Protein AF-A0A512DG81-F1 (afdb_monomer_lite)

Foldseek 3Di:
DDDDDDDDDDDDDDDDDDDDDDDDDDDDDDDDPDDPPPPPPPPQQDDVCDLVNVLVVLQVVVQPDFAQDLVSSQVVCVVVVHHDDSVSSVVSCVVLVWDFDQDPVRGTGTHRDDPDDDPDPDHRCPLVNLQLVLLVLLQVFFPAWDDDAQKIKTFGPFQCFVVSQVSVQPHPDPQWPHWDGDGGMIITGGDDPDDPPDPDHSRVVVRVVSVCSNVPGRDPPDDPDPDDDDDDPDDD

Structure (mmCIF, N/CA/C/O backbone):
data_AF-A0A512DG81-F1
#
_entry.id   AF-A0A512DG81-F1
#
loop_
_atom_site.group_PDB
_atom_site.id
_atom_site.type_symbol
_atom_site.label_atom_id
_atom_site.label_alt_id
_atom_site.label_comp_id
_atom_site.label_asym_id
_atom_site.label_entity_id
_atom_site.label_seq_id
_atom_site.pdbx_PDB_ins_code
_atom_site.Cartn_x
_atom_site.Cartn_y
_atom_site.Cartn_z
_atom_site.occupancy
_atom_site.B_iso_or_equiv
_atom_site.auth_seq_id
_atom_site.auth_comp_id
_atom_site.auth_asym_id
_atom_site.auth_atom_id
_atom_site.pdbx_PDB_model_num
ATOM 1 N N . MET A 1 1 ? 37.669 -13.377 48.672 1.00 51.66 1 MET A N 1
ATOM 2 C CA . MET A 1 1 ? 37.204 -11.983 48.841 1.00 51.66 1 MET A CA 1
ATOM 3 C C . MET A 1 1 ? 35.766 -11.949 48.334 1.00 51.66 1 MET A C 1
ATOM 5 O O . MET A 1 1 ? 35.566 -11.920 47.134 1.00 51.66 1 MET A O 1
ATOM 9 N N . SER A 1 2 ? 34.815 -12.452 49.120 1.00 43.06 2 SER A N 1
ATOM 10 C CA . SER A 1 2 ? 34.046 -11.767 50.181 1.00 43.06 2 SER A CA 1
ATOM 11 C C . SER A 1 2 ? 32.959 -10.832 49.635 1.00 43.06 2 SER A C 1
ATOM 13 O O . SER A 1 2 ? 33.259 -9.844 48.980 1.00 43.06 2 SER A O 1
ATOM 15 N N . ALA A 1 3 ? 31.725 -11.244 49.952 1.00 49.69 3 ALA A N 1
ATOM 16 C CA . ALA A 1 3 ? 30.374 -10.681 49.788 1.00 49.69 3 ALA A CA 1
ATOM 17 C C . ALA A 1 3 ? 30.206 -9.276 50.449 1.00 49.69 3 ALA A C 1
ATOM 19 O O . ALA A 1 3 ? 31.241 -8.726 50.830 1.00 49.69 3 ALA A O 1
ATOM 20 N N . PRO A 1 4 ? 28.997 -8.700 50.723 1.00 64.81 4 PRO A N 1
ATOM 21 C CA . PRO A 1 4 ? 27.598 -9.197 50.624 1.00 64.81 4 PRO A CA 1
ATOM 22 C C . PRO A 1 4 ? 26.595 -8.199 49.973 1.00 64.81 4 PRO A C 1
ATOM 24 O O . PRO A 1 4 ? 26.925 -7.049 49.723 1.00 64.81 4 PRO A O 1
ATOM 27 N N . ALA A 1 5 ? 25.429 -8.602 49.448 1.00 51.09 5 ALA A N 1
ATOM 28 C CA . ALA A 1 5 ? 24.152 -9.006 50.075 1.00 51.09 5 ALA A CA 1
ATOM 29 C C . ALA A 1 5 ? 23.487 -7.950 50.994 1.00 51.09 5 ALA A C 1
ATOM 31 O O . ALA A 1 5 ? 23.948 -7.717 52.108 1.00 51.09 5 ALA A O 1
ATOM 32 N N . THR A 1 6 ? 22.327 -7.430 50.564 1.00 54.28 6 THR A N 1
ATOM 33 C CA . THR A 1 6 ? 21.330 -6.738 51.407 1.00 54.28 6 THR A CA 1
ATOM 34 C C . THR A 1 6 ? 19.959 -7.396 51.221 1.00 54.28 6 THR A C 1
ATOM 36 O O . THR A 1 6 ? 19.605 -7.853 50.137 1.00 54.28 6 THR A O 1
ATOM 39 N N . ARG A 1 7 ? 19.231 -7.492 52.335 1.00 42.09 7 ARG A N 1
ATOM 40 C CA . ARG A 1 7 ? 18.145 -8.418 52.684 1.00 42.09 7 ARG A CA 1
ATOM 41 C C . ARG A 1 7 ? 16.898 -7.635 53.143 1.00 42.09 7 ARG A C 1
ATOM 43 O O . ARG A 1 7 ? 17.057 -6.556 53.698 1.00 42.09 7 ARG A O 1
ATOM 50 N N . ALA A 1 8 ? 15.742 -8.316 53.097 1.00 43.31 8 ALA A N 1
ATOM 51 C CA . ALA A 1 8 ? 14.522 -8.165 53.930 1.00 43.31 8 ALA A CA 1
ATOM 52 C C . ALA A 1 8 ? 13.584 -6.972 53.630 1.00 43.31 8 ALA A C 1
ATOM 54 O O . ALA A 1 8 ? 14.040 -5.917 53.231 1.00 43.31 8 ALA A O 1
ATOM 55 N N . GLY A 1 9 ? 12.258 -7.058 53.814 1.00 36.25 9 GLY A N 1
ATOM 56 C CA . GLY A 1 9 ? 11.403 -8.038 54.513 1.00 36.25 9 GLY A CA 1
ATOM 57 C C . GLY A 1 9 ? 9.986 -8.100 53.898 1.00 36.25 9 GLY A C 1
ATOM 58 O O . GLY A 1 9 ? 9.629 -7.237 53.108 1.00 36.25 9 GLY A O 1
ATOM 59 N N . ARG A 1 10 ? 9.256 -9.225 54.027 1.00 39.78 10 ARG A N 1
ATOM 60 C CA . ARG A 1 10 ? 8.242 -9.539 55.078 1.00 39.78 10 ARG A CA 1
ATOM 61 C C . ARG A 1 10 ? 7.111 -8.495 55.152 1.00 39.78 10 ARG A C 1
ATOM 63 O O . ARG A 1 10 ? 7.409 -7.318 55.187 1.00 39.78 10 ARG A O 1
ATOM 70 N N . ALA A 1 11 ? 5.833 -8.791 55.378 1.00 36.97 11 ALA A N 1
ATOM 71 C CA . ALA A 1 11 ? 4.929 -9.949 55.369 1.00 36.97 11 ALA A CA 1
ATOM 72 C C . ALA A 1 11 ? 3.607 -9.433 55.991 1.00 36.97 11 ALA A C 1
ATOM 74 O O . ALA A 1 11 ? 3.646 -8.436 56.709 1.00 36.97 11 ALA A O 1
ATOM 75 N N . SER A 1 12 ? 2.521 -10.211 55.850 1.00 41.78 12 SER A N 1
ATOM 76 C CA . SER A 1 12 ? 1.339 -10.271 56.748 1.00 41.78 12 SER A CA 1
ATOM 77 C C . SER A 1 12 ? 0.409 -9.041 56.749 1.00 41.78 12 SER A C 1
ATOM 79 O O . SER A 1 12 ? 0.868 -7.919 56.638 1.00 41.78 12 SER A O 1
ATOM 81 N N . SER A 1 13 ? -0.915 -9.121 56.884 1.00 42.91 13 SER A N 1
ATOM 82 C CA . SER A 1 13 ? -1.878 -10.182 57.231 1.00 42.91 13 SER A CA 1
ATOM 83 C C . SER A 1 13 ? -3.266 -9.525 57.263 1.00 42.91 13 SER A C 1
ATOM 85 O O . SER A 1 13 ? -3.354 -8.352 57.617 1.00 42.91 13 SER A O 1
ATOM 87 N N . GLY A 1 14 ? -4.346 -10.269 57.016 1.00 37.81 14 GLY A N 1
ATOM 88 C CA . GLY A 1 14 ? -5.695 -9.800 57.348 1.00 37.81 14 GLY A CA 1
ATOM 89 C C . GLY A 1 14 ? -6.776 -10.804 56.968 1.00 37.81 14 GLY A C 1
ATOM 90 O O . GLY A 1 14 ? -7.227 -10.830 55.831 1.00 37.81 14 GLY A O 1
ATOM 91 N N . THR A 1 15 ? -7.153 -11.637 57.932 1.00 37.84 15 THR A N 1
ATOM 92 C CA . THR A 1 15 ? -8.008 -12.823 57.819 1.00 37.84 15 THR A CA 1
ATOM 93 C C . THR A 1 15 ? -9.365 -12.586 58.501 1.00 37.84 15 THR A C 1
ATOM 95 O O . THR A 1 15 ? -9.370 -12.270 59.685 1.00 37.84 15 THR A O 1
ATOM 98 N N . ALA A 1 16 ? -10.459 -12.872 57.769 1.00 38.56 16 ALA A N 1
ATOM 99 C CA . ALA A 1 16 ? -11.744 -13.483 58.200 1.00 38.56 16 ALA A CA 1
ATOM 100 C C . ALA A 1 16 ? -12.692 -12.712 59.167 1.00 38.56 16 ALA A C 1
ATOM 102 O O . ALA A 1 16 ? -12.368 -11.612 59.600 1.00 38.56 16 ALA A O 1
ATOM 103 N N . PRO A 1 17 ? -13.831 -13.308 59.602 1.00 54.44 17 PRO A N 1
ATOM 104 C CA . PRO A 1 17 ? -14.994 -13.819 58.844 1.00 54.44 17 PRO A CA 1
ATOM 105 C C . PRO A 1 17 ? -16.338 -13.261 59.396 1.00 54.44 17 PRO A C 1
ATOM 107 O O . PRO A 1 17 ? -16.369 -12.615 60.437 1.00 54.44 17 PRO A O 1
ATOM 110 N N . GLY A 1 18 ? -17.479 -13.563 58.760 1.00 38.72 18 GLY A N 1
ATOM 111 C CA . GLY A 1 18 ? -18.800 -13.272 59.342 1.00 38.72 18 GLY A CA 1
ATOM 112 C C . GLY A 1 18 ? -19.955 -13.952 58.604 1.00 38.72 18 GLY A C 1
ATOM 113 O O . GLY A 1 18 ? -20.150 -13.736 57.414 1.00 38.72 18 GLY A O 1
ATOM 114 N N . THR A 1 19 ? -20.698 -14.784 59.328 1.00 40.53 19 THR A N 1
ATOM 115 C CA . THR A 1 19 ? -21.611 -15.822 58.835 1.00 40.53 19 THR A CA 1
ATOM 116 C C . THR A 1 19 ? -23.062 -15.536 59.256 1.00 40.53 19 THR A C 1
ATOM 118 O O . THR A 1 19 ? -23.309 -15.319 60.436 1.00 40.53 19 THR A O 1
ATOM 121 N N . ALA A 1 20 ? -23.991 -15.687 58.298 1.00 46.16 20 ALA A N 1
ATOM 122 C CA . ALA A 1 20 ? -25.387 -16.164 58.421 1.00 46.16 20 ALA A CA 1
ATOM 123 C C . ALA A 1 20 ? -26.466 -15.253 59.084 1.00 46.16 20 ALA A C 1
ATOM 125 O O . ALA A 1 20 ? -26.210 -14.082 59.340 1.00 46.16 20 ALA A O 1
ATOM 126 N N . PRO A 1 21 ? -27.740 -15.707 59.185 1.00 48.94 21 PRO A N 1
ATOM 127 C CA . PRO A 1 21 ? -28.762 -15.487 58.157 1.00 48.94 21 PRO A CA 1
ATOM 128 C C . PRO A 1 21 ? -30.016 -14.773 58.709 1.00 48.94 21 PRO A C 1
ATOM 130 O O . PRO A 1 21 ? -30.299 -14.807 59.902 1.00 48.94 21 PRO A O 1
ATOM 133 N N . GLY A 1 22 ? -30.814 -14.162 57.832 1.00 41.06 22 GLY A N 1
ATOM 134 C CA . GLY A 1 22 ? -32.069 -13.503 58.206 1.00 41.06 22 GLY A CA 1
ATOM 135 C C . GLY A 1 22 ? -33.196 -13.857 57.246 1.00 41.06 22 GLY A C 1
ATOM 136 O O . GLY A 1 22 ? -33.266 -13.341 56.136 1.00 41.06 22 GLY A O 1
ATOM 137 N N . THR A 1 23 ? -34.074 -14.751 57.685 1.00 37.94 23 THR A N 1
ATOM 138 C CA . THR A 1 23 ? -35.376 -15.055 57.089 1.00 37.94 23 THR A CA 1
ATOM 139 C C . THR A 1 23 ? -36.344 -13.888 57.279 1.00 37.94 23 THR A C 1
ATOM 141 O O . THR A 1 23 ? -36.579 -13.480 58.413 1.00 37.94 23 THR A O 1
ATOM 144 N N . SER A 1 24 ? -37.002 -13.425 56.216 1.00 45.22 24 SER A N 1
ATOM 145 C CA . SER A 1 24 ? -38.410 -13.021 56.312 1.00 45.22 24 SER A CA 1
ATOM 146 C C . SER A 1 24 ? -39.099 -13.123 54.953 1.00 45.22 24 SER A C 1
ATOM 148 O O . SER A 1 24 ? -38.604 -12.691 53.917 1.00 45.22 24 SER A O 1
ATOM 150 N N . SER A 1 25 ? -40.232 -13.804 55.009 1.00 37.62 25 SER A N 1
ATOM 151 C CA . SER A 1 25 ? -41.207 -14.090 53.971 1.00 37.62 25 SER A CA 1
ATOM 152 C C . SER A 1 25 ? -41.959 -12.840 53.520 1.00 37.62 25 SER A C 1
ATOM 154 O O . SER A 1 25 ? -42.462 -12.090 54.354 1.00 37.62 25 SER A O 1
ATOM 156 N N . GLY A 1 26 ? -42.145 -12.701 52.210 1.00 39.53 26 GLY A N 1
ATOM 157 C CA . GLY A 1 26 ? -43.091 -11.766 51.609 1.00 39.53 26 GLY A CA 1
ATOM 158 C C . GLY A 1 26 ? -43.414 -1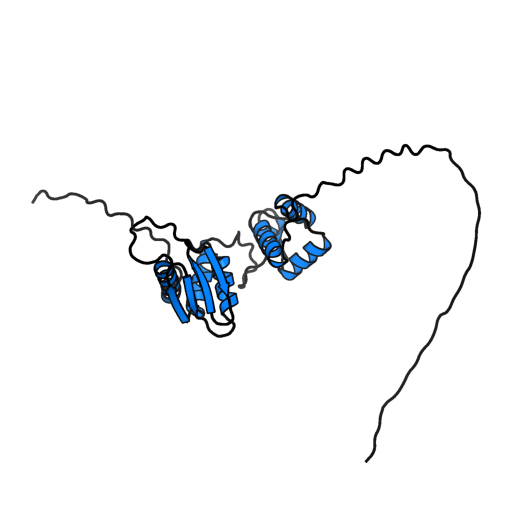2.195 50.183 1.00 39.53 26 GLY A C 1
ATOM 159 O O . GLY A 1 26 ? -42.680 -11.876 49.254 1.00 39.53 26 GLY A O 1
ATOM 160 N N . THR A 1 27 ? -44.487 -12.966 50.023 1.00 50.00 27 THR A N 1
ATOM 161 C CA . THR A 1 27 ? -45.115 -13.300 48.737 1.00 50.00 27 THR A CA 1
ATOM 162 C C . THR A 1 27 ? -45.590 -12.016 48.046 1.00 50.00 27 THR A C 1
ATOM 164 O O . THR A 1 27 ? -46.083 -11.108 48.718 1.00 50.00 27 THR A O 1
ATOM 167 N N . PRO A 1 28 ? -45.542 -11.955 46.707 1.00 52.62 28 PRO A N 1
ATOM 168 C CA . PRO A 1 28 ? -46.830 -11.952 46.024 1.00 52.62 28 PRO A CA 1
ATOM 169 C C . PRO A 1 28 ? -46.887 -12.878 44.803 1.00 52.62 28 PRO A C 1
ATOM 171 O O . PRO A 1 28 ? -45.890 -13.302 44.226 1.00 52.62 28 PRO A O 1
ATOM 174 N N . SER A 1 29 ? -48.130 -13.217 44.499 1.00 44.56 29 SER A N 1
ATOM 175 C CA . SER A 1 29 ? -48.644 -14.187 43.545 1.00 44.56 29 SER A CA 1
ATOM 176 C C . SER A 1 29 ? -48.216 -13.977 42.085 1.00 44.56 29 SER A C 1
ATOM 178 O O . SER A 1 29 ? -47.867 -12.875 41.669 1.00 44.56 29 SER A O 1
ATOM 180 N N . GLY A 1 30 ? -48.284 -15.082 41.328 1.00 35.41 30 GLY A N 1
ATOM 181 C CA . GLY A 1 30 ? -47.859 -15.267 39.934 1.00 35.41 30 GLY A CA 1
ATOM 182 C C . GLY A 1 30 ? -48.369 -14.231 38.928 1.00 35.41 30 GLY A C 1
ATOM 183 O O . GLY A 1 30 ? -49.380 -13.567 39.126 1.00 35.41 30 GLY A O 1
ATOM 184 N N . THR A 1 31 ? -47.688 -14.050 37.797 1.00 45.28 31 THR A N 1
ATOM 185 C CA . THR A 1 31 ? -47.726 -14.986 36.656 1.00 45.28 31 THR A CA 1
ATOM 186 C C . THR A 1 31 ? -46.506 -14.742 35.744 1.00 45.28 31 THR A C 1
ATOM 188 O O . THR A 1 31 ? -46.363 -13.615 35.272 1.00 45.28 31 THR A O 1
ATOM 191 N N . PRO A 1 32 ? -45.635 -15.723 35.428 1.00 43.47 32 PRO A N 1
ATOM 192 C CA . PRO A 1 32 ? -44.674 -15.572 34.342 1.00 43.47 32 PRO A CA 1
ATOM 193 C C . PRO A 1 32 ? -45.228 -16.249 33.083 1.00 43.47 32 PRO A C 1
ATOM 195 O O . PRO A 1 32 ? -45.094 -17.458 32.900 1.00 43.47 32 PRO A O 1
ATOM 198 N N . SER A 1 33 ? -45.851 -15.470 32.197 1.00 43.28 33 SER A N 1
ATOM 199 C CA . SER A 1 33 ? -46.069 -15.918 30.819 1.00 43.28 33 SER A CA 1
ATOM 200 C C . SER A 1 33 ? -44.724 -15.946 30.103 1.00 43.28 33 SER A C 1
ATOM 202 O O . SER A 1 33 ? -44.240 -14.942 29.585 1.00 43.28 33 SER A O 1
ATOM 204 N N . GLY A 1 34 ? -44.106 -17.122 30.118 1.00 37.09 34 GLY A N 1
ATOM 205 C CA . GLY A 1 34 ? -43.018 -17.473 29.231 1.00 37.09 34 GLY A CA 1
ATOM 206 C C . GLY A 1 34 ? -43.547 -17.701 27.820 1.00 37.09 34 GLY A C 1
ATOM 207 O O . GLY A 1 34 ? -44.114 -18.744 27.530 1.00 37.09 34 GLY A O 1
ATOM 208 N N . THR A 1 35 ? -43.274 -16.749 26.939 1.00 38.06 35 THR A N 1
ATOM 209 C CA . THR A 1 35 ? -42.876 -17.021 25.555 1.00 38.06 35 THR A CA 1
ATOM 210 C C . THR A 1 35 ? -41.760 -16.045 25.236 1.00 38.06 35 THR A C 1
ATOM 212 O O . THR A 1 35 ? -41.971 -14.961 24.696 1.00 38.06 35 THR A O 1
ATOM 215 N N . ALA A 1 36 ? -40.550 -16.426 25.641 1.00 36.84 36 ALA A N 1
ATOM 216 C CA . ALA A 1 36 ? -39.331 -15.860 25.104 1.00 36.84 36 ALA A CA 1
ATOM 217 C C . ALA A 1 36 ? -39.244 -16.265 23.626 1.00 36.84 36 ALA A C 1
ATOM 219 O O . ALA A 1 36 ? -38.653 -17.286 23.284 1.00 36.84 36 ALA A O 1
ATOM 220 N N . SER A 1 37 ? -39.832 -15.464 22.738 1.00 37.09 37 SER A N 1
ATOM 221 C CA . SER A 1 37 ? -39.379 -15.414 21.349 1.00 37.09 37 SER A CA 1
ATOM 222 C C . SER A 1 37 ? -38.058 -14.658 21.341 1.00 37.09 37 SER A C 1
ATOM 224 O O . SER A 1 37 ? -37.981 -13.469 21.047 1.00 37.09 37 SER A O 1
ATOM 226 N N . GLY A 1 38 ? -37.006 -15.377 21.731 1.00 34.25 38 GLY A N 1
ATOM 227 C CA . GLY A 1 38 ? -35.646 -15.039 21.369 1.00 34.25 38 GLY A CA 1
ATOM 228 C C . GLY A 1 38 ? -35.515 -15.203 19.864 1.00 34.25 38 GLY A C 1
ATOM 229 O O . GLY A 1 38 ? -35.097 -16.251 19.383 1.00 34.25 38 GLY A O 1
ATOM 230 N N . THR A 1 39 ? -35.868 -14.163 19.116 1.00 36.91 39 THR A N 1
ATOM 231 C CA . THR A 1 39 ? -35.306 -13.987 17.784 1.00 36.91 39 THR A CA 1
ATOM 232 C C . THR A 1 39 ? -33.881 -13.509 18.014 1.00 36.91 39 THR A C 1
ATOM 234 O O . THR A 1 39 ? -33.619 -12.313 18.135 1.00 36.91 39 THR A O 1
ATOM 237 N N . ALA A 1 40 ? -32.960 -14.462 18.173 1.00 37.06 40 ALA A N 1
ATOM 238 C CA . ALA A 1 40 ? -31.548 -14.189 17.967 1.00 37.06 40 ALA A CA 1
ATOM 239 C C . ALA A 1 40 ? -31.433 -13.434 16.632 1.00 37.06 40 ALA A C 1
ATOM 241 O O . ALA A 1 40 ? -32.042 -13.891 15.657 1.00 37.06 40 ALA A O 1
ATOM 242 N N . PRO A 1 41 ? -30.733 -12.286 16.552 1.00 42.03 41 PRO A N 1
ATOM 243 C CA . PRO A 1 41 ? -30.440 -11.736 15.247 1.00 42.03 41 PRO A CA 1
ATOM 244 C C . PRO A 1 41 ? -29.649 -12.816 14.517 1.00 42.03 41 PRO A C 1
ATOM 246 O O . PRO A 1 41 ? -28.608 -13.281 14.988 1.00 42.03 41 PRO A O 1
ATOM 249 N N . ALA A 1 42 ? -30.258 -13.281 13.431 1.00 38.09 42 ALA A N 1
ATOM 250 C CA . ALA A 1 42 ? -29.680 -14.225 12.510 1.00 38.09 42 ALA A CA 1
ATOM 251 C C . ALA A 1 42 ? -28.272 -13.759 12.144 1.00 38.09 42 ALA A C 1
ATOM 253 O O . ALA A 1 42 ? -28.023 -12.563 11.997 1.00 38.09 42 ALA A O 1
ATOM 254 N N . ASP A 1 43 ? -27.389 -14.741 12.041 1.00 46.06 43 ASP A N 1
ATOM 255 C CA . ASP A 1 43 ? -25.998 -14.685 11.616 1.00 46.06 43 ASP A CA 1
ATOM 256 C C . ASP A 1 43 ? -25.810 -13.755 10.399 1.00 46.06 43 ASP A C 1
ATOM 258 O O . ASP A 1 43 ? -25.890 -14.159 9.238 1.00 46.06 43 ASP A O 1
ATOM 262 N N . ALA A 1 44 ? -25.647 -12.460 10.670 1.00 41.41 44 ALA A N 1
ATOM 263 C CA . ALA A 1 44 ? -25.497 -11.428 9.662 1.00 41.41 44 ALA A CA 1
ATOM 264 C C . ALA A 1 44 ? -24.032 -11.408 9.228 1.00 41.41 44 ALA A C 1
ATOM 266 O O . ALA A 1 44 ? -23.205 -10.720 9.822 1.00 41.41 44 ALA A O 1
ATOM 267 N N . GLY A 1 45 ? -23.727 -12.217 8.212 1.00 41.47 45 GLY A N 1
ATOM 268 C CA . GLY A 1 45 ? -22.609 -12.009 7.291 1.00 41.47 45 GLY A CA 1
ATOM 269 C C . GLY A 1 45 ? -21.285 -11.676 7.967 1.00 41.47 45 GLY A C 1
ATOM 270 O O . GLY A 1 45 ? -20.726 -10.605 7.753 1.00 41.47 45 GLY A O 1
ATOM 271 N N . ARG A 1 46 ? -20.784 -12.597 8.791 1.00 46.94 46 ARG A N 1
ATOM 272 C CA . ARG A 1 46 ? -19.526 -12.464 9.525 1.00 46.94 46 ARG A CA 1
ATOM 273 C C . ARG A 1 46 ? -18.336 -12.521 8.565 1.00 46.94 46 ARG A C 1
ATOM 275 O O . ARG A 1 46 ? -17.682 -13.555 8.441 1.00 46.94 46 ARG A O 1
ATOM 282 N N . LEU A 1 47 ? -18.021 -11.410 7.899 1.00 48.19 47 LEU A N 1
ATOM 283 C CA . LEU A 1 47 ? -16.683 -11.229 7.346 1.00 48.19 47 LEU A CA 1
ATOM 284 C C . LEU A 1 47 ? -15.710 -11.325 8.530 1.00 48.19 47 LEU A C 1
ATOM 286 O O . LEU A 1 47 ? -15.854 -10.564 9.495 1.00 48.19 47 LEU A O 1
ATOM 290 N N . PRO A 1 48 ? -14.714 -12.228 8.521 1.00 47.47 48 PRO A N 1
ATOM 291 C CA . PRO A 1 48 ? -13.599 -12.105 9.437 1.00 47.47 48 PRO A CA 1
ATOM 292 C C . PRO A 1 48 ? -12.811 -10.870 8.997 1.00 47.47 48 PRO A C 1
ATOM 294 O O . PRO A 1 48 ? -11.853 -10.957 8.234 1.00 47.47 48 PRO A O 1
ATOM 297 N N . ALA A 1 49 ? -13.243 -9.693 9.450 1.00 63.59 49 ALA A N 1
ATOM 298 C CA . ALA A 1 49 ? -12.486 -8.473 9.274 1.00 63.59 49 ALA A CA 1
ATOM 299 C C . ALA A 1 49 ? -11.251 -8.610 10.161 1.00 63.59 49 ALA A C 1
ATOM 301 O O . ALA A 1 49 ? -11.280 -8.343 11.370 1.00 63.59 49 ALA A O 1
ATOM 302 N N . THR A 1 50 ? -10.164 -9.091 9.556 1.00 82.25 50 THR A N 1
ATOM 303 C CA . THR A 1 50 ? -8.830 -9.012 10.142 1.00 82.25 50 THR A CA 1
ATOM 304 C C . THR A 1 50 ? -8.635 -7.598 10.679 1.00 82.25 50 THR A C 1
ATOM 306 O O . THR A 1 50 ? -9.229 -6.635 10.186 1.00 82.25 50 THR A O 1
ATOM 309 N N . LYS A 1 51 ? -7.823 -7.454 11.726 1.00 83.44 51 LYS A N 1
ATOM 310 C CA . LYS A 1 51 ? -7.540 -6.142 12.319 1.00 83.44 51 LYS A CA 1
ATOM 311 C C . LYS A 1 51 ? -7.215 -5.092 11.244 1.00 83.44 51 LYS A C 1
ATOM 313 O O . LYS A 1 51 ? -7.792 -4.014 11.274 1.00 83.44 51 LYS A O 1
ATOM 318 N N . ALA A 1 52 ? -6.403 -5.468 10.253 1.00 77.25 52 ALA A N 1
ATOM 319 C CA . ALA A 1 52 ? -6.057 -4.634 9.106 1.00 77.25 52 ALA A CA 1
ATOM 320 C C . ALA A 1 52 ? -7.273 -4.233 8.249 1.00 77.25 52 ALA A C 1
ATOM 322 O O . ALA A 1 52 ? -7.478 -3.047 8.009 1.00 77.25 52 ALA A O 1
ATOM 323 N N . ALA A 1 53 ? -8.118 -5.186 7.840 1.00 78.56 53 ALA A N 1
ATOM 324 C CA . ALA A 1 53 ? -9.316 -4.888 7.048 1.00 78.56 53 ALA A CA 1
ATOM 325 C C . ALA A 1 53 ? -10.284 -3.963 7.803 1.00 78.56 53 ALA A C 1
ATOM 327 O O . ALA A 1 53 ? -10.823 -3.012 7.239 1.00 78.56 53 ALA A O 1
ATOM 328 N N . ARG A 1 54 ? -10.460 -4.199 9.108 1.00 89.62 54 ARG A N 1
ATOM 329 C CA . ARG A 1 54 ? -11.288 -3.346 9.964 1.00 89.62 54 ARG A CA 1
ATOM 330 C C . ARG A 1 54 ? -10.707 -1.939 10.101 1.00 89.62 54 ARG A C 1
ATOM 332 O O . ARG A 1 54 ? -11.452 -0.970 10.023 1.00 89.62 54 ARG A O 1
ATOM 339 N N . HIS A 1 55 ? -9.396 -1.823 10.292 1.00 89.12 55 HIS A N 1
ATOM 340 C CA . HIS A 1 55 ? -8.692 -0.541 10.384 1.00 89.12 55 HIS A CA 1
ATOM 341 C C . HIS A 1 55 ? -8.827 0.281 9.100 1.00 89.12 55 HIS A C 1
ATOM 343 O O . HIS A 1 55 ? -9.170 1.460 9.172 1.00 89.12 55 HIS A O 1
ATOM 349 N N . ALA A 1 56 ? -8.656 -0.349 7.936 1.00 83.50 56 ALA A N 1
ATOM 350 C CA . ALA A 1 56 ? -8.855 0.294 6.638 1.00 83.50 56 ALA A CA 1
ATOM 351 C C . ALA A 1 56 ? -10.301 0.789 6.451 1.00 83.50 56 ALA A C 1
ATOM 353 O O . ALA A 1 56 ? -10.533 1.898 5.959 1.00 83.50 5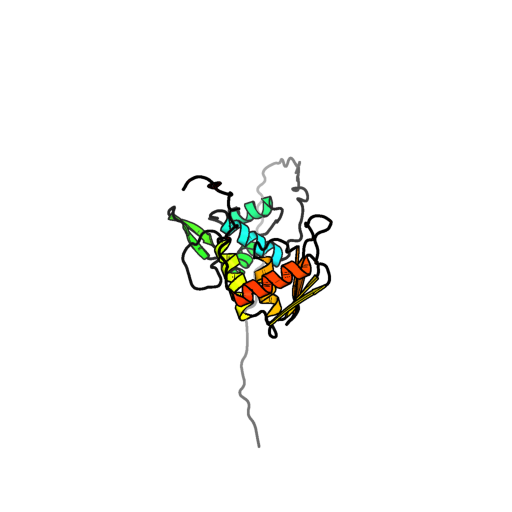6 ALA A O 1
ATOM 354 N N . LEU A 1 57 ? -11.284 -0.003 6.893 1.00 88.06 57 LEU A N 1
ATOM 355 C CA . LEU A 1 57 ? -12.694 0.370 6.806 1.00 88.06 57 LEU A CA 1
ATOM 356 C C . LEU A 1 57 ? -13.039 1.528 7.753 1.00 88.06 57 LEU A C 1
ATOM 358 O O . LEU A 1 57 ? -13.701 2.473 7.332 1.00 88.06 57 LEU A O 1
ATOM 362 N N . ILE A 1 58 ? -12.528 1.512 8.991 1.00 90.44 58 ILE A N 1
ATOM 363 C CA . ILE A 1 58 ? -12.659 2.632 9.938 1.00 90.44 58 ILE A CA 1
ATOM 364 C C . ILE A 1 58 ? -12.086 3.915 9.329 1.00 90.44 58 ILE A C 1
ATOM 366 O O . ILE A 1 58 ? -12.762 4.941 9.334 1.00 90.44 58 ILE A O 1
ATOM 370 N N . ALA A 1 59 ? -10.877 3.862 8.764 1.00 87.38 59 ALA A N 1
ATOM 371 C CA . ALA A 1 59 ? -10.260 5.024 8.129 1.00 87.38 59 ALA A CA 1
ATOM 372 C C . ALA A 1 59 ? -11.104 5.565 6.965 1.00 87.38 59 ALA A C 1
ATOM 374 O O . ALA A 1 59 ? -11.335 6.770 6.869 1.00 87.38 59 ALA A O 1
ATOM 375 N N . THR A 1 60 ? -11.640 4.668 6.134 1.00 83.88 60 THR A N 1
ATOM 376 C CA . THR A 1 60 ? -12.531 5.036 5.028 1.00 83.88 60 THR A CA 1
ATOM 377 C C . THR A 1 60 ? -13.801 5.724 5.533 1.00 83.88 60 THR A C 1
ATOM 379 O O . THR A 1 60 ? -14.164 6.780 5.017 1.00 83.88 60 THR A O 1
ATOM 382 N N . LEU A 1 61 ? -14.468 5.181 6.557 1.00 89.19 61 LEU A N 1
ATOM 383 C CA . LEU A 1 61 ? -15.698 5.763 7.111 1.00 89.19 61 LEU A CA 1
ATOM 384 C C . LEU A 1 61 ? -15.463 7.158 7.701 1.00 89.19 61 LEU A C 1
ATOM 386 O O . LEU A 1 61 ? -16.204 8.085 7.380 1.00 89.19 61 LEU A O 1
ATOM 390 N N . LEU A 1 62 ? -14.392 7.324 8.484 1.00 89.38 62 LEU A N 1
ATOM 391 C CA . LEU A 1 62 ? -14.027 8.616 9.074 1.00 89.38 62 LEU A CA 1
ATOM 392 C C . LEU A 1 62 ? -13.656 9.676 8.021 1.00 89.38 62 LEU A C 1
ATOM 394 O O . LEU A 1 62 ? -13.768 10.866 8.298 1.00 89.38 62 LEU A O 1
ATOM 398 N N . SER A 1 63 ? -13.231 9.262 6.821 1.00 82.12 63 SER A N 1
ATOM 399 C CA . SER A 1 63 ? -12.899 10.180 5.720 1.00 82.12 63 SER A CA 1
ATOM 400 C C . SER A 1 63 ? -14.109 10.646 4.901 1.00 82.12 63 SER A C 1
ATOM 402 O O . SER A 1 63 ? -14.057 11.708 4.284 1.00 82.12 63 SER A O 1
ATOM 404 N N . ARG A 1 64 ? -15.197 9.863 4.875 1.00 81.06 64 ARG A N 1
ATOM 405 C CA . ARG A 1 64 ? -16.372 10.125 4.024 1.00 81.06 64 ARG A CA 1
ATOM 406 C C . ARG A 1 64 ? -17.371 11.078 4.659 1.00 81.06 64 ARG A C 1
ATOM 408 O O . ARG A 1 64 ? -17.972 11.887 3.959 1.00 81.06 64 ARG A O 1
ATOM 415 N N . GLN A 1 65 ? -17.584 10.946 5.963 1.00 80.81 65 GLN A N 1
ATOM 416 C CA . GLN A 1 65 ? -18.554 11.745 6.699 1.00 80.81 65 GLN A CA 1
ATOM 417 C C . GLN A 1 65 ? -18.084 11.984 8.137 1.00 80.81 65 GLN A C 1
ATOM 419 O O . GLN A 1 65 ? -17.397 11.133 8.704 1.00 80.81 65 GLN A O 1
ATOM 424 N N . PRO A 1 66 ? -18.446 13.124 8.750 1.00 85.62 66 PRO A N 1
ATOM 425 C CA . PRO A 1 66 ? -18.105 13.387 10.138 1.00 85.62 66 PRO A CA 1
ATOM 426 C C . PRO A 1 66 ? -18.814 12.387 11.053 1.00 85.62 66 PRO A C 1
ATOM 428 O O . PRO A 1 66 ? -20.039 12.334 11.088 1.00 85.62 66 PRO A O 1
ATOM 431 N N . VAL A 1 67 ? -18.027 11.622 11.811 1.00 91.50 67 VAL A N 1
ATOM 432 C CA . VAL A 1 67 ? -18.528 10.655 12.791 1.00 91.50 67 VAL A CA 1
ATOM 433 C C . VAL A 1 67 ? -18.312 11.190 14.199 1.00 91.50 67 VAL A C 1
ATOM 435 O O . VAL A 1 67 ? -17.184 11.443 14.627 1.00 91.50 67 VAL A O 1
ATOM 438 N N . HIS A 1 68 ? -19.394 11.350 14.947 1.00 90.81 68 HIS A N 1
ATOM 439 C CA . HIS A 1 68 ? -19.426 12.097 16.203 1.00 90.81 68 HIS A CA 1
ATOM 440 C C . HIS A 1 68 ? -19.274 11.183 17.426 1.00 90.81 68 HIS A C 1
ATOM 442 O O . HIS A 1 68 ? -18.823 11.610 18.500 1.00 90.81 68 HIS A O 1
ATOM 448 N N . SER A 1 69 ? -19.622 9.902 17.273 1.00 91.38 69 SER A N 1
ATOM 449 C CA . SER A 1 69 ? -19.579 8.914 18.351 1.00 91.38 69 SER A CA 1
ATOM 450 C C . SER A 1 69 ? -19.082 7.540 17.897 1.00 91.38 69 SER A C 1
ATOM 452 O O . SER A 1 69 ? -19.159 7.171 16.730 1.00 91.38 69 SER A O 1
ATOM 454 N N . GLN A 1 70 ? -18.586 6.745 18.848 1.00 90.62 70 GLN A N 1
ATOM 455 C CA . GLN A 1 70 ? -18.195 5.358 18.575 1.00 90.62 70 GLN A CA 1
ATOM 456 C C . GLN A 1 70 ? -19.403 4.465 18.265 1.00 90.62 70 GLN A C 1
ATOM 458 O O . GLN A 1 70 ? -19.273 3.527 17.490 1.00 90.62 70 GLN A O 1
ATOM 463 N N . THR A 1 71 ? -20.574 4.760 18.836 1.00 91.56 71 THR A N 1
ATOM 464 C CA . THR A 1 71 ? -21.822 4.038 18.544 1.00 91.56 71 THR A CA 1
ATOM 465 C C . THR A 1 71 ? -22.241 4.232 17.091 1.00 91.56 71 THR A C 1
ATOM 467 O O . THR A 1 71 ? -22.598 3.272 16.417 1.00 91.56 71 THR A O 1
ATOM 470 N N . GLU A 1 72 ? -22.138 5.462 16.593 1.00 93.19 72 GLU A N 1
ATOM 471 C CA . GLU A 1 72 ? -22.381 5.797 15.190 1.00 93.19 72 GLU A CA 1
ATOM 472 C C . GLU A 1 72 ? -21.399 5.068 14.265 1.00 93.19 72 GLU A C 1
ATOM 474 O O . GLU A 1 72 ? -21.819 4.422 13.308 1.00 93.19 72 GLU A O 1
ATOM 479 N N . LEU A 1 73 ? -20.103 5.081 14.598 1.00 93.12 73 LEU A N 1
ATOM 480 C CA . LEU A 1 73 ? -19.088 4.345 13.841 1.00 93.12 73 LEU A CA 1
ATOM 481 C C . LEU A 1 73 ? -19.356 2.830 13.826 1.00 93.12 73 LEU A C 1
ATOM 483 O O . LEU A 1 73 ? -19.192 2.186 12.795 1.00 93.12 73 LEU A O 1
ATOM 487 N N . ALA A 1 74 ? -19.783 2.257 14.954 1.00 91.38 74 ALA A N 1
ATOM 488 C CA . ALA A 1 74 ? -20.146 0.845 15.051 1.00 91.38 74 ALA A CA 1
ATOM 489 C C . ALA A 1 74 ? -21.373 0.499 14.191 1.00 91.38 74 ALA A C 1
ATOM 491 O O . ALA A 1 74 ? -21.394 -0.566 13.579 1.00 91.38 74 ALA A O 1
ATOM 492 N N . GLY A 1 75 ? -22.360 1.399 14.110 1.00 91.81 75 GLY A N 1
ATOM 493 C CA . GLY A 1 75 ? -23.510 1.257 13.215 1.00 91.81 75 GLY A CA 1
ATOM 494 C C . GLY A 1 75 ? -23.092 1.219 11.745 1.00 91.81 75 GLY A C 1
ATOM 495 O O . GLY A 1 75 ? -23.445 0.286 11.033 1.00 91.81 75 GLY A O 1
ATOM 496 N N . GLN A 1 76 ? -22.246 2.160 11.321 1.00 91.75 76 GLN A N 1
ATOM 497 C CA . GLN A 1 76 ? -21.731 2.208 9.945 1.00 91.75 76 GLN A CA 1
ATOM 498 C C . GLN A 1 76 ? -20.853 0.994 9.596 1.00 91.75 76 GLN A 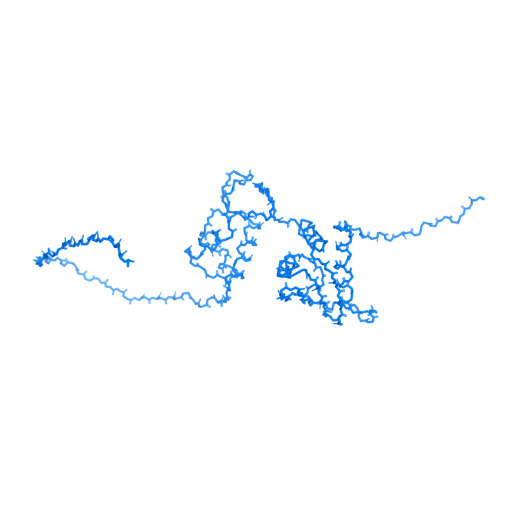C 1
ATOM 500 O O . GLN A 1 76 ? -20.898 0.480 8.480 1.00 91.75 76 GLN A O 1
ATOM 505 N N . LEU A 1 77 ? -20.066 0.495 10.555 1.00 90.56 77 LEU A N 1
ATOM 506 C CA . LEU A 1 77 ? -19.312 -0.753 10.397 1.00 90.56 77 LEU A CA 1
ATOM 507 C C . LEU A 1 77 ? -20.251 -1.954 10.216 1.00 90.56 77 LEU A C 1
ATOM 509 O O . LEU A 1 77 ? -19.994 -2.798 9.360 1.00 90.56 77 LEU A O 1
ATOM 513 N N . ALA A 1 78 ? -21.346 -2.016 10.978 1.00 89.94 78 ALA A N 1
ATOM 514 C CA . ALA A 1 78 ? -22.334 -3.085 10.871 1.00 89.94 78 ALA A CA 1
ATOM 515 C C . ALA A 1 78 ? -23.079 -3.056 9.526 1.00 89.94 78 ALA A C 1
ATOM 517 O O . ALA A 1 78 ? -23.271 -4.111 8.925 1.00 89.94 78 ALA A O 1
ATOM 518 N N . GLU A 1 79 ? -23.420 -1.870 9.012 1.00 89.25 79 GLU A N 1
ATOM 519 C CA . GLU A 1 79 ? -23.964 -1.693 7.655 1.00 89.25 79 GLU A CA 1
ATOM 520 C C . GLU A 1 79 ? -22.993 -2.189 6.573 1.00 89.25 79 GLU A C 1
ATOM 522 O O . GLU A 1 79 ? -23.415 -2.737 5.557 1.00 89.25 79 GLU A O 1
ATOM 527 N N . ALA A 1 80 ? -21.685 -2.071 6.818 1.00 83.88 80 ALA A N 1
ATOM 528 C CA . ALA A 1 80 ? -20.634 -2.611 5.960 1.00 83.88 80 ALA A CA 1
ATOM 529 C C . ALA A 1 80 ? -20.311 -4.103 6.220 1.00 83.88 80 ALA A C 1
ATOM 531 O O . ALA A 1 80 ? -19.323 -4.619 5.694 1.00 83.88 80 ALA A O 1
ATOM 532 N N . GLY A 1 81 ? -21.112 -4.805 7.031 1.00 84.19 81 GLY A N 1
ATOM 533 C CA . GLY A 1 81 ? -20.943 -6.233 7.329 1.00 84.19 81 GLY A CA 1
ATOM 534 C C . GLY A 1 81 ? -19.871 -6.554 8.380 1.00 84.19 81 GLY A C 1
ATOM 535 O O . GLY A 1 81 ? -19.414 -7.692 8.472 1.00 84.19 81 GLY A O 1
ATOM 536 N N . VAL A 1 82 ? -19.440 -5.569 9.177 1.00 86.88 82 VAL A N 1
ATOM 537 C CA . VAL A 1 82 ? -18.412 -5.723 10.219 1.00 86.88 82 VAL A CA 1
ATOM 538 C C . VAL A 1 82 ? -18.990 -5.407 11.599 1.00 86.88 82 VAL A C 1
ATOM 540 O O . VAL A 1 82 ? -19.100 -4.256 12.010 1.00 86.88 82 VAL A O 1
ATOM 543 N N . SER A 1 83 ? -19.308 -6.443 12.377 1.00 87.88 83 SER A N 1
ATOM 544 C CA . SER A 1 83 ? -19.764 -6.286 13.764 1.00 87.88 83 SER A CA 1
ATOM 545 C C . SER A 1 83 ? -18.585 -6.202 14.740 1.00 87.88 83 SER A C 1
ATOM 547 O O . SER A 1 83 ? -17.774 -7.130 14.812 1.00 87.88 83 SER A O 1
ATOM 549 N N . VAL A 1 84 ? -18.496 -5.131 15.535 1.00 87.69 84 VAL A N 1
ATOM 550 C CA . VAL A 1 84 ? -17.423 -4.929 16.528 1.00 87.69 84 VAL A CA 1
ATOM 551 C C . VAL A 1 84 ? -17.985 -4.494 17.875 1.00 87.69 84 VAL A C 1
ATOM 553 O O . VAL A 1 84 ? -19.010 -3.822 17.949 1.00 87.69 84 VAL A O 1
ATOM 556 N N . THR A 1 85 ? -17.298 -4.856 18.960 1.00 88.38 85 THR A N 1
ATOM 557 C CA . THR A 1 85 ? -17.646 -4.339 20.290 1.00 88.38 85 THR A CA 1
ATOM 558 C C . THR A 1 85 ? -17.104 -2.925 20.474 1.00 88.38 85 THR A C 1
ATOM 560 O O . THR A 1 85 ? -16.099 -2.548 19.863 1.00 88.38 85 THR A O 1
ATOM 563 N N . GLN A 1 86 ? -17.704 -2.163 21.389 1.00 86.75 86 GLN A N 1
ATOM 564 C CA . GLN A 1 86 ? -17.207 -0.833 21.745 1.00 86.75 86 GLN A CA 1
ATOM 565 C C . GLN A 1 86 ? -15.760 -0.879 22.274 1.00 86.75 86 GLN A C 1
ATOM 567 O O . GLN A 1 86 ? -14.957 -0.013 21.934 1.00 86.75 86 GLN A O 1
ATOM 572 N N . ALA A 1 87 ? -15.387 -1.925 23.021 1.00 85.56 87 ALA A N 1
ATOM 573 C CA . ALA A 1 87 ? -14.023 -2.100 23.519 1.00 85.56 87 ALA A CA 1
ATOM 574 C C . ALA A 1 87 ? -13.006 -2.319 22.385 1.00 85.56 87 ALA A C 1
ATOM 576 O O . ALA A 1 87 ? -11.906 -1.766 22.424 1.00 85.56 87 ALA A O 1
ATOM 577 N N . THR A 1 88 ? -13.373 -3.102 21.365 1.00 88.06 88 THR A N 1
ATOM 578 C CA . THR A 1 88 ? -12.545 -3.320 20.169 1.00 88.06 88 THR A CA 1
ATOM 579 C C . THR A 1 88 ? -12.377 -2.021 19.392 1.00 88.06 88 THR A C 1
ATOM 581 O O . THR A 1 88 ? -11.252 -1.615 19.121 1.00 88.06 88 THR A O 1
ATOM 584 N N . LEU A 1 89 ? -13.485 -1.328 19.127 1.00 91.00 89 LEU A N 1
ATOM 585 C CA . LEU A 1 89 ? -13.490 -0.087 18.362 1.00 91.00 89 LEU A CA 1
ATOM 586 C C . LEU A 1 89 ? -12.710 1.034 19.061 1.00 91.00 89 LEU A C 1
ATOM 588 O O . LEU A 1 89 ? -11.990 1.789 18.415 1.00 91.00 89 LEU A O 1
ATOM 592 N N . SER A 1 90 ? -12.805 1.114 20.390 1.00 89.12 90 SER A N 1
ATOM 593 C CA . SER A 1 90 ? -12.011 2.042 21.196 1.00 89.12 90 SER A CA 1
ATOM 594 C C . SER A 1 90 ? -10.508 1.798 21.024 1.00 89.12 90 SER A C 1
ATOM 596 O O . SER A 1 90 ? -9.758 2.740 20.776 1.00 89.12 90 SER A O 1
ATOM 598 N N . ARG A 1 91 ? -10.066 0.532 21.083 1.00 85.31 91 ARG A N 1
ATOM 599 C CA . ARG A 1 91 ? -8.656 0.169 20.857 1.00 85.31 91 ARG A CA 1
ATOM 600 C C . ARG A 1 91 ? -8.211 0.477 19.432 1.00 85.31 91 ARG A C 1
ATOM 602 O O . ARG A 1 91 ? -7.151 1.064 19.264 1.00 85.31 91 ARG A O 1
ATOM 609 N N . ASP A 1 92 ? -9.023 0.136 18.435 1.00 90.00 92 ASP A N 1
ATOM 610 C CA . ASP A 1 92 ? -8.693 0.401 17.033 1.00 90.00 92 ASP A CA 1
ATOM 611 C C . ASP A 1 92 ? -8.516 1.906 16.773 1.00 90.00 92 ASP A C 1
ATOM 613 O O . ASP A 1 92 ? -7.554 2.306 16.129 1.00 90.00 92 ASP A O 1
ATOM 617 N N . LEU A 1 93 ? -9.391 2.755 17.326 1.00 88.75 93 LEU A N 1
ATOM 618 C CA . LEU A 1 93 ? -9.273 4.213 17.206 1.00 88.75 93 LEU A CA 1
ATOM 619 C C . LEU A 1 93 ? -7.997 4.755 17.863 1.00 88.75 93 LEU A C 1
ATOM 621 O O . LEU A 1 93 ? -7.373 5.663 17.319 1.00 88.75 93 LEU A O 1
ATOM 625 N N . VAL A 1 94 ? -7.592 4.200 19.009 1.00 85.00 94 VAL A N 1
ATOM 626 C CA . VAL A 1 94 ? -6.325 4.564 19.667 1.00 85.00 94 VAL A CA 1
ATOM 627 C C . VAL A 1 94 ? -5.129 4.155 18.809 1.00 85.00 94 VAL A C 1
ATOM 629 O O . VAL A 1 94 ? -4.207 4.947 18.621 1.00 85.00 94 VAL A O 1
ATOM 632 N N . GLU A 1 95 ? -5.142 2.942 18.263 1.00 82.19 95 GLU A N 1
ATOM 633 C CA . GLU A 1 95 ? -4.063 2.423 17.419 1.00 82.19 95 GLU A CA 1
ATOM 634 C C . GLU A 1 95 ? -3.940 3.184 16.094 1.00 82.19 95 GLU A C 1
ATOM 636 O O . GLU A 1 95 ? -2.830 3.489 15.665 1.00 82.19 95 GLU A O 1
ATOM 641 N N . LEU A 1 96 ? -5.071 3.572 15.504 1.00 83.12 96 LEU A N 1
ATOM 642 C CA . LEU A 1 96 ? -5.151 4.453 14.337 1.00 83.12 96 LEU A CA 1
ATOM 643 C C . LEU A 1 96 ? -4.832 5.918 14.662 1.00 83.12 96 LEU A C 1
ATOM 645 O O . LEU A 1 96 ? -4.852 6.758 13.767 1.00 83.12 96 LEU A O 1
ATOM 649 N N . ARG A 1 97 ? -4.561 6.249 15.933 1.00 86.25 97 ARG A N 1
ATOM 650 C CA . ARG A 1 97 ? -4.321 7.619 16.413 1.00 86.25 97 ARG A CA 1
ATOM 651 C C . ARG A 1 97 ? -5.443 8.589 16.023 1.00 86.25 97 ARG A C 1
ATOM 653 O O . ARG A 1 97 ? -5.190 9.766 15.765 1.00 86.25 97 ARG A O 1
ATOM 660 N N . ALA A 1 98 ? -6.682 8.104 15.994 1.00 85.44 98 ALA A N 1
ATOM 661 C CA . ALA A 1 98 ? -7.841 8.925 15.696 1.00 85.44 98 ALA A CA 1
ATOM 662 C C . ALA A 1 98 ? -8.060 9.963 16.808 1.00 85.44 98 ALA A C 1
ATOM 664 O O . ALA A 1 98 ? -8.087 9.642 17.998 1.00 85.44 98 ALA A O 1
ATOM 665 N N . VAL A 1 99 ? -8.255 11.217 16.416 1.00 85.44 99 VAL A N 1
ATOM 666 C CA . VAL A 1 99 ? -8.468 12.359 17.310 1.00 85.44 99 VAL A CA 1
ATOM 667 C C . VAL A 1 99 ? -9.838 12.977 17.061 1.00 85.44 99 VAL A C 1
ATOM 669 O O . VAL A 1 99 ? -10.382 12.880 15.964 1.00 85.44 99 VAL A O 1
ATOM 672 N N . LYS A 1 100 ? -10.414 13.629 18.078 1.00 86.44 100 LYS A N 1
ATOM 673 C CA . LYS A 1 100 ? -11.614 14.451 17.887 1.00 86.44 100 LYS A CA 1
ATOM 674 C C . LYS A 1 100 ? -11.211 15.851 17.447 1.00 86.44 100 LYS A C 1
ATOM 676 O O . LYS A 1 100 ? -10.582 16.575 18.215 1.00 86.44 100 LYS A O 1
ATOM 681 N N . ILE A 1 101 ? -11.616 16.231 16.245 1.00 83.06 101 ILE A N 1
ATOM 682 C CA . ILE A 1 101 ? -11.415 17.569 15.692 1.00 83.06 101 ILE A CA 1
ATOM 683 C C . ILE A 1 101 ? -12.745 18.305 15.597 1.00 83.06 101 ILE A C 1
ATOM 685 O O . ILE A 1 101 ? -13.812 17.695 15.512 1.00 83.06 101 ILE A O 1
ATOM 689 N N . ARG A 1 102 ? -12.688 19.635 15.628 1.00 81.81 102 ARG A N 1
ATOM 690 C CA . ARG A 1 102 ? -13.864 20.471 15.403 1.00 81.81 102 ARG A CA 1
ATOM 691 C C . ARG A 1 102 ? -14.068 20.640 13.899 1.00 81.81 102 ARG A C 1
ATOM 693 O O . ARG A 1 102 ? -13.176 21.109 13.202 1.00 81.81 102 ARG A O 1
ATOM 700 N N . THR A 1 103 ? -15.228 20.216 13.416 1.00 76.81 103 THR A N 1
ATOM 701 C CA . THR A 1 103 ? -15.650 20.349 12.016 1.00 76.81 103 THR A CA 1
ATOM 702 C C . THR A 1 103 ? -16.003 21.803 11.690 1.00 76.81 103 THR A C 1
ATOM 704 O O . THR A 1 103 ? -16.216 22.613 12.596 1.00 76.81 103 THR A O 1
ATOM 707 N N . ALA A 1 104 ? -16.130 22.133 10.400 1.00 72.19 104 ALA A N 1
ATOM 708 C CA . ALA A 1 104 ? -16.558 23.462 9.943 1.00 72.19 104 ALA A CA 1
ATOM 709 C C . ALA A 1 104 ? -17.934 23.882 10.503 1.00 72.19 104 ALA A C 1
ATOM 711 O O . ALA A 1 104 ? -18.184 25.065 10.708 1.00 72.19 104 ALA A O 1
ATOM 712 N N . GLY A 1 105 ? -18.800 22.912 10.823 1.00 71.19 105 GLY A N 1
ATOM 713 C CA . GLY A 1 105 ? -20.090 23.137 11.484 1.00 71.19 105 GLY A CA 1
ATOM 714 C C . GLY A 1 105 ? -20.017 23.282 13.011 1.00 71.19 105 GLY A C 1
ATOM 715 O O . GLY A 1 105 ? -21.052 23.335 13.665 1.00 71.19 105 GLY A O 1
ATOM 716 N N . GLY A 1 106 ? -18.822 23.296 13.613 1.00 76.94 106 GLY A N 1
ATOM 717 C CA . GLY A 1 106 ? -18.616 23.463 15.058 1.00 76.94 106 GLY A CA 1
ATOM 718 C C . GLY A 1 106 ? -18.763 22.187 15.901 1.00 76.94 106 GLY A C 1
ATOM 719 O O . GLY A 1 106 ? -18.385 22.187 17.077 1.00 76.94 106 GLY A O 1
ATOM 720 N N . ALA A 1 107 ? -19.241 21.084 15.318 1.00 82.12 107 ALA A N 1
ATOM 721 C CA . ALA A 1 107 ? -19.368 19.789 15.988 1.00 82.12 107 ALA A CA 1
ATOM 722 C C . ALA A 1 107 ? -18.020 19.050 16.080 1.00 82.12 107 ALA A C 1
ATOM 724 O O . ALA A 1 107 ? -17.159 19.213 15.215 1.00 82.12 107 ALA A O 1
ATOM 725 N N . LEU A 1 108 ? -17.831 18.228 17.120 1.00 85.00 108 LEU A N 1
ATOM 726 C CA . LEU A 1 108 ? -16.652 17.366 17.262 1.00 85.00 108 LEU A CA 1
ATOM 727 C C . LEU A 1 108 ? -16.852 16.050 16.504 1.00 85.00 108 LEU A C 1
ATOM 729 O O . LEU A 1 108 ? -17.821 15.343 16.776 1.00 85.00 108 LEU A O 1
ATOM 733 N N . ALA A 1 109 ? -15.904 15.690 15.644 1.00 88.38 109 ALA A N 1
ATOM 734 C CA . ALA A 1 109 ? -15.903 14.434 14.898 1.00 88.38 109 ALA A CA 1
ATOM 735 C C . ALA A 1 109 ? -14.540 13.737 14.983 1.00 88.38 109 ALA A C 1
ATOM 737 O O . ALA A 1 109 ? -13.512 14.388 15.175 1.00 88.38 109 ALA A O 1
ATOM 738 N N . TYR A 1 110 ? -14.533 12.411 14.869 1.00 87.69 110 TYR A N 1
ATOM 739 C CA . TYR A 1 110 ? -13.312 11.617 14.777 1.00 87.69 110 TYR A CA 1
ATOM 740 C C . TYR A 1 110 ? -12.633 11.804 13.417 1.00 87.69 110 TYR A C 1
ATOM 742 O O . TYR A 1 110 ? -13.296 11.777 12.386 1.00 87.69 110 TYR A O 1
ATOM 750 N N . ALA A 1 111 ? -11.308 11.930 13.426 1.00 84.38 111 ALA A N 1
ATOM 751 C CA . ALA A 1 111 ? -10.470 11.987 12.235 1.00 84.38 111 ALA A CA 1
ATOM 752 C C . ALA A 1 111 ? -9.116 11.317 12.495 1.00 84.38 111 ALA A C 1
ATOM 754 O O . ALA A 1 111 ? -8.623 11.328 13.625 1.00 84.38 111 ALA A O 1
ATOM 755 N N . ILE A 1 112 ? -8.505 10.755 11.453 1.00 84.06 112 ILE A N 1
ATOM 756 C CA . ILE A 1 112 ? -7.160 10.170 11.508 1.00 84.06 112 ILE A CA 1
ATOM 757 C C . ILE A 1 112 ? -6.187 11.177 10.879 1.00 84.06 112 ILE A C 1
ATOM 759 O O . ILE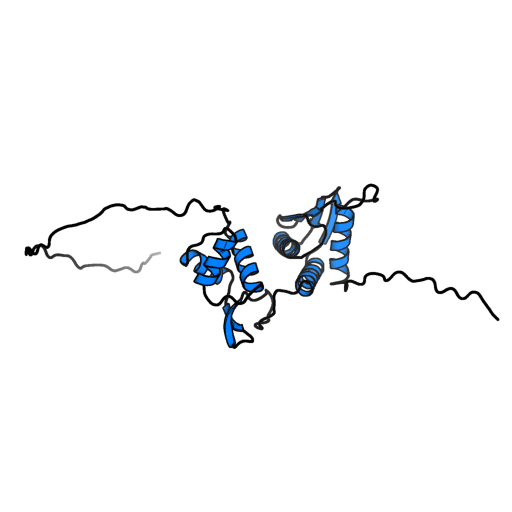 A 1 112 ? -6.372 11.518 9.711 1.00 84.06 112 ILE A O 1
ATOM 763 N N . PRO A 1 113 ? -5.176 11.678 11.614 1.00 68.19 113 PRO A N 1
ATOM 764 C CA . PRO A 1 113 ? -4.165 12.566 11.046 1.00 68.19 113 PRO A CA 1
ATOM 765 C C . PRO A 1 113 ? -3.371 11.853 9.944 1.00 68.19 113 PRO A C 1
ATOM 767 O O . PRO A 1 113 ? -2.934 10.719 10.144 1.00 68.19 113 PRO A O 1
ATOM 770 N N . ALA A 1 114 ? -3.147 12.510 8.804 1.00 58.91 114 ALA A N 1
ATOM 771 C CA . ALA A 1 114 ? -2.252 11.986 7.776 1.00 58.91 114 ALA A CA 1
ATOM 772 C C . ALA A 1 114 ? -0.810 11.889 8.316 1.00 58.91 114 ALA A C 1
ATOM 774 O O . ALA A 1 114 ? -0.382 12.706 9.136 1.00 58.91 114 ALA A O 1
ATOM 775 N N . GLU A 1 115 ? -0.043 10.892 7.865 1.00 46.88 115 GLU A N 1
ATOM 776 C CA . GLU A 1 115 ? 1.394 10.797 8.152 1.00 46.88 115 GLU A CA 1
ATOM 777 C C . GLU A 1 115 ? 2.133 11.967 7.486 1.00 46.88 115 GLU A C 1
ATOM 779 O O . GLU A 1 115 ? 2.572 11.881 6.344 1.00 46.88 115 GLU A O 1
ATOM 784 N N . GLY A 1 116 ? 2.227 13.092 8.196 1.00 42.47 116 GLY A N 1
ATOM 785 C CA . GLY A 1 116 ? 2.891 14.294 7.703 1.00 42.47 116 GLY A CA 1
ATOM 786 C C . GLY A 1 116 ? 2.297 15.579 8.266 1.00 42.47 116 GLY A C 1
ATOM 787 O O . GLY A 1 116 ? 1.571 16.273 7.572 1.00 42.47 116 GLY A O 1
ATOM 788 N N . GLY A 1 117 ? 2.649 15.902 9.512 1.00 38.03 117 GLY A N 1
ATOM 789 C CA . GLY A 1 117 ? 2.802 17.280 10.000 1.00 38.03 117 GLY A CA 1
ATOM 790 C C . GLY A 1 117 ? 1.558 18.125 10.287 1.00 38.03 117 GLY A C 1
ATOM 791 O O . GLY A 1 117 ? 1.554 18.802 11.315 1.00 38.03 117 GLY A O 1
ATOM 792 N N . ASP A 1 118 ? 0.513 18.088 9.464 1.00 43.72 118 ASP A N 1
ATOM 793 C CA . ASP A 1 118 ? -0.562 19.077 9.564 1.00 43.72 118 ASP A CA 1
ATOM 794 C C . ASP A 1 118 ? -1.790 18.567 10.321 1.00 43.72 118 ASP A C 1
ATOM 796 O O . ASP A 1 118 ? -2.434 17.577 9.981 1.00 43.72 118 ASP A O 1
ATOM 800 N N . ARG A 1 119 ? -2.105 19.283 11.408 1.00 45.72 119 ARG A N 1
ATOM 801 C CA . ARG A 1 119 ? -3.259 19.055 12.295 1.00 45.72 119 ARG A CA 1
ATOM 802 C C . ARG A 1 119 ? -4.523 19.778 11.812 1.00 45.72 119 ARG A C 1
ATOM 804 O O . ARG A 1 119 ? -5.435 19.992 12.614 1.00 45.72 119 ARG A O 1
ATOM 811 N N . SER A 1 120 ? -4.581 20.200 10.550 1.00 41.41 120 SER A N 1
ATOM 812 C CA . SER A 1 120 ? -5.813 20.744 9.983 1.00 41.41 120 SER A CA 1
ATOM 813 C C . SER A 1 120 ? -6.762 19.601 9.590 1.00 41.41 120 SER A C 1
ATOM 815 O O . SER A 1 120 ? -6.311 18.521 9.204 1.00 41.41 120 SER A O 1
ATOM 817 N N . PRO A 1 121 ? -8.088 19.806 9.691 1.00 41.38 121 PRO A N 1
ATOM 818 C CA . PRO A 1 121 ? -9.062 18.958 9.021 1.00 41.38 121 PRO A CA 1
ATOM 819 C C . PRO A 1 121 ? -8.827 19.102 7.519 1.00 41.38 121 PRO A C 1
ATOM 821 O O . PRO A 1 121 ? -9.316 20.055 6.915 1.00 41.38 121 PRO A O 1
ATOM 824 N N . GLN A 1 122 ? -8.062 18.197 6.920 1.00 42.31 122 GLN A N 1
ATOM 825 C CA . GLN A 1 122 ? -8.120 18.054 5.478 1.00 42.31 122 GLN A CA 1
ATOM 826 C C . GLN A 1 122 ? -9.279 17.099 5.172 1.00 42.31 122 GLN A C 1
ATOM 828 O O . GLN A 1 122 ? -9.392 16.063 5.840 1.00 42.31 122 GLN A O 1
ATOM 833 N N . PRO A 1 123 ? -10.175 17.430 4.221 1.00 41.34 123 PRO A N 1
ATOM 834 C CA . PRO A 1 123 ? -11.076 16.433 3.647 1.00 41.34 123 PRO A CA 1
ATOM 835 C C . PRO A 1 123 ? -10.261 15.218 3.171 1.00 41.34 123 PRO A C 1
ATOM 837 O O . PRO A 1 123 ? -9.034 15.310 3.083 1.00 41.34 123 PRO A O 1
ATOM 840 N N . ALA A 1 124 ? -10.934 14.077 2.951 1.00 51.59 124 ALA A N 1
ATOM 841 C CA . ALA A 1 124 ? -10.334 12.815 2.494 1.00 51.59 124 ALA A CA 1
ATOM 842 C C . ALA A 1 124 ? -9.092 13.069 1.630 1.00 51.59 124 ALA A C 1
ATOM 844 O O . ALA A 1 124 ? -9.194 13.938 0.768 1.00 51.59 124 ALA A O 1
ATOM 845 N N . PRO A 1 125 ? -7.953 12.379 1.857 1.00 52.66 125 PRO A N 1
ATOM 846 C CA . PRO A 1 125 ? -6.729 12.673 1.125 1.00 52.66 125 PRO A CA 1
ATOM 847 C C . PRO A 1 125 ? -7.078 12.711 -0.355 1.00 52.66 125 PRO A C 1
ATOM 849 O O . PRO A 1 125 ? -7.477 11.685 -0.915 1.00 52.66 125 PRO A O 1
ATOM 852 N N . ASP A 1 126 ? -7.048 13.915 -0.934 1.00 68.62 126 ASP A N 1
ATOM 853 C CA . ASP A 1 126 ? -7.508 14.107 -2.297 1.00 68.62 126 ASP A CA 1
ATOM 854 C C . ASP A 1 126 ? -6.726 13.132 -3.176 1.00 68.62 126 ASP A C 1
ATOM 856 O O . ASP A 1 126 ? -5.576 12.786 -2.885 1.00 68.62 126 ASP A O 1
ATOM 860 N N . THR A 1 127 ? -7.345 12.644 -4.248 1.00 69.81 127 THR A N 1
ATOM 861 C CA . THR A 1 127 ? -6.676 11.720 -5.182 1.00 69.81 127 THR A CA 1
ATOM 862 C C . THR A 1 127 ? -5.305 12.259 -5.613 1.00 69.81 127 THR A C 1
ATOM 864 O O . THR A 1 127 ? -4.347 11.502 -5.758 1.00 69.81 127 THR A O 1
ATOM 867 N N . GLU A 1 128 ? -5.197 13.582 -5.707 1.00 75.62 128 GLU A N 1
ATOM 868 C CA . GLU A 1 128 ? -3.964 14.318 -5.956 1.00 75.62 128 GLU A CA 1
ATOM 869 C C . GLU A 1 128 ? -2.926 14.189 -4.825 1.00 75.62 128 GLU A C 1
ATOM 871 O O . GLU A 1 128 ? -1.754 13.946 -5.102 1.00 75.62 128 GLU A O 1
ATOM 876 N N . TYR A 1 129 ? -3.334 14.245 -3.553 1.00 78.31 129 TYR A N 1
ATOM 877 C CA . TYR A 1 129 ? -2.444 14.009 -2.411 1.00 78.31 129 TYR A CA 1
ATOM 878 C C . TYR A 1 129 ? -1.911 12.571 -2.387 1.00 78.31 129 TYR A C 1
ATOM 880 O O . TYR A 1 129 ? -0.718 12.356 -2.170 1.00 78.31 129 TYR A O 1
ATOM 888 N N . LEU A 1 130 ? -2.769 11.572 -2.630 1.00 81.69 130 LEU A N 1
ATOM 889 C CA . LEU A 1 130 ? -2.347 10.165 -2.675 1.00 81.69 130 LEU A CA 1
ATOM 890 C C . LEU A 1 130 ? -1.390 9.905 -3.843 1.00 81.69 130 LEU A C 1
ATOM 892 O O . LEU A 1 130 ? -0.388 9.209 -3.673 1.00 81.69 130 LEU A O 1
ATOM 896 N N . ALA A 1 131 ? -1.659 10.509 -5.003 1.00 83.44 131 ALA A N 1
ATOM 897 C CA . ALA A 1 131 ? -0.771 10.454 -6.158 1.00 83.44 131 ALA A CA 1
ATOM 898 C C . ALA A 1 131 ? 0.580 11.128 -5.870 1.00 83.44 131 ALA A C 1
ATOM 900 O O . ALA A 1 131 ? 1.626 10.543 -6.152 1.00 83.44 131 ALA A O 1
ATOM 901 N N . ALA A 1 132 ? 0.580 12.309 -5.245 1.00 85.62 132 ALA A N 1
ATOM 902 C CA . ALA A 1 132 ? 1.799 13.015 -4.856 1.00 85.62 132 ALA A CA 1
ATOM 903 C C . ALA A 1 132 ? 2.616 12.231 -3.817 1.00 85.62 132 ALA A C 1
ATOM 905 O O . ALA A 1 132 ? 3.841 12.144 -3.929 1.00 85.62 132 ALA A O 1
ATOM 906 N N . ARG A 1 133 ? 1.948 11.608 -2.835 1.00 85.94 133 ARG A N 1
ATOM 907 C CA . ARG A 1 133 ? 2.590 10.725 -1.853 1.00 85.94 133 ARG A CA 1
ATOM 908 C C . ARG A 1 133 ? 3.254 9.533 -2.535 1.00 85.94 133 ARG A C 1
ATOM 910 O O . ARG A 1 133 ? 4.409 9.246 -2.229 1.00 85.94 133 ARG A O 1
ATOM 917 N N . LEU A 1 134 ? 2.553 8.853 -3.444 1.00 92.75 134 LEU A N 1
ATOM 918 C CA . LEU A 1 134 ? 3.127 7.726 -4.176 1.00 92.75 134 LEU A CA 1
ATOM 919 C C . LEU A 1 134 ? 4.326 8.167 -5.021 1.00 92.75 134 LEU A C 1
ATOM 921 O O . LEU A 1 134 ? 5.375 7.540 -4.936 1.00 92.75 134 LEU A O 1
ATOM 925 N N . ALA A 1 135 ? 4.199 9.261 -5.776 1.00 90.94 135 ALA A N 1
ATOM 926 C CA . ALA A 1 135 ? 5.281 9.791 -6.604 1.00 90.94 135 ALA A CA 1
ATOM 927 C C . ALA A 1 135 ? 6.545 10.069 -5.779 1.00 90.94 135 ALA A C 1
ATOM 929 O O . ALA A 1 135 ? 7.637 9.629 -6.132 1.00 90.94 135 ALA A O 1
ATOM 930 N N . ARG A 1 136 ? 6.381 10.728 -4.626 1.00 89.50 136 ARG A N 1
ATOM 931 C CA . ARG A 1 136 ? 7.477 10.996 -3.695 1.00 89.50 136 ARG A CA 1
ATOM 932 C C . ARG A 1 136 ? 8.131 9.707 -3.188 1.00 89.50 136 ARG A C 1
ATOM 934 O O . ARG A 1 136 ? 9.352 9.615 -3.177 1.00 89.50 136 ARG A O 1
ATOM 941 N N . LEU A 1 137 ? 7.340 8.712 -2.785 1.00 92.69 137 LEU A N 1
ATOM 942 C CA . LEU A 1 137 ? 7.879 7.441 -2.291 1.00 92.69 137 LEU A CA 1
ATOM 943 C C . LEU A 1 137 ? 8.558 6.624 -3.392 1.00 92.69 137 LEU A C 1
ATOM 945 O O . LEU A 1 137 ? 9.567 5.982 -3.121 1.00 92.69 137 LEU A O 1
ATOM 949 N N . CYS A 1 138 ? 8.063 6.673 -4.629 1.00 94.00 138 CYS A N 1
ATOM 950 C CA . CYS A 1 138 ? 8.762 6.096 -5.772 1.00 94.00 138 CYS A CA 1
ATOM 951 C C . CYS A 1 138 ? 10.119 6.778 -5.981 1.00 94.00 138 CYS A C 1
ATOM 953 O O . CYS A 1 138 ? 11.116 6.082 -6.119 1.00 94.00 138 CYS A O 1
ATOM 955 N N . ALA A 1 139 ? 10.187 8.110 -5.928 1.00 91.81 139 ALA A N 1
ATOM 956 C CA . ALA A 1 139 ? 11.451 8.835 -6.078 1.00 91.81 139 ALA A CA 1
ATOM 957 C C . ALA A 1 139 ? 12.455 8.543 -4.945 1.00 91.81 139 ALA A C 1
ATOM 959 O O . ALA A 1 139 ? 13.659 8.494 -5.181 1.00 91.81 139 ALA A O 1
ATOM 960 N N . GLU A 1 140 ? 11.972 8.340 -3.716 1.00 90.12 140 GLU A N 1
ATOM 961 C CA . GLU A 1 140 ? 12.827 8.067 -2.554 1.00 90.12 140 GLU A CA 1
ATOM 962 C C . GLU A 1 140 ? 13.262 6.593 -2.446 1.00 90.12 140 GLU A C 1
ATOM 964 O O . GLU A 1 140 ? 14.375 6.318 -1.996 1.00 90.12 140 GLU A O 1
ATOM 969 N N . LEU A 1 141 ? 12.392 5.641 -2.802 1.00 93.19 141 LEU A N 1
ATOM 970 C CA . LEU A 1 141 ? 12.552 4.226 -2.434 1.00 93.19 141 LEU A CA 1
ATOM 971 C C . LEU A 1 141 ? 12.645 3.267 -3.622 1.00 93.19 141 LEU A C 1
ATOM 973 O O . LEU A 1 141 ? 13.056 2.125 -3.417 1.00 93.19 141 LEU A O 1
ATOM 977 N N . LEU A 1 142 ? 12.254 3.662 -4.836 1.00 94.56 142 LEU A N 1
ATOM 978 C CA . LEU A 1 142 ? 12.307 2.766 -5.990 1.00 94.56 142 LEU A CA 1
ATOM 979 C C . LEU A 1 142 ? 13.731 2.709 -6.551 1.00 94.56 142 LEU A C 1
ATOM 981 O O . LEU A 1 142 ? 14.256 3.695 -7.056 1.00 94.56 142 LEU A O 1
ATOM 985 N N . VAL A 1 143 ? 14.342 1.528 -6.496 1.00 94.88 143 VAL A N 1
ATOM 986 C CA . VAL A 1 143 ? 15.684 1.270 -7.036 1.00 94.88 143 VAL A CA 1
ATOM 987 C C . VAL A 1 143 ? 15.592 0.799 -8.483 1.00 94.88 143 VAL A C 1
ATOM 989 O O . VAL A 1 143 ? 16.268 1.335 -9.356 1.00 94.88 143 VAL A O 1
ATOM 992 N N . THR A 1 144 ? 14.747 -0.198 -8.753 1.00 95.56 144 THR A N 1
ATOM 993 C CA . THR A 1 144 ? 14.462 -0.681 -10.111 1.00 95.56 144 THR A CA 1
ATOM 994 C C . THR A 1 144 ? 13.016 -1.146 -10.234 1.00 95.56 144 THR A C 1
ATOM 996 O O . THR A 1 144 ? 12.377 -1.497 -9.241 1.00 95.56 144 THR A O 1
ATOM 999 N N . ALA A 1 145 ? 12.516 -1.186 -11.469 1.00 97.56 145 ALA A N 1
ATOM 1000 C CA . ALA A 1 145 ? 11.260 -1.829 -11.824 1.00 97.56 145 ALA A CA 1
ATOM 1001 C C . ALA A 1 145 ? 11.473 -2.681 -13.079 1.00 97.56 145 ALA A C 1
ATOM 1003 O O . ALA A 1 145 ? 12.004 -2.188 -14.073 1.00 97.56 145 ALA A O 1
ATOM 1004 N N . ASP A 1 146 ? 11.055 -3.942 -13.028 1.00 97.06 146 ASP A N 1
ATOM 1005 C CA . ASP A 1 146 ? 11.099 -4.874 -14.157 1.00 97.06 146 ASP A CA 1
ATOM 1006 C C . ASP A 1 146 ? 9.760 -5.612 -14.280 1.00 97.06 146 ASP A C 1
ATOM 1008 O O . ASP A 1 146 ? 8.976 -5.643 -13.328 1.00 97.06 146 ASP A O 1
ATOM 1012 N N . ALA A 1 147 ? 9.463 -6.189 -15.442 1.00 96.75 147 ALA A N 1
ATOM 1013 C CA . ALA A 1 147 ? 8.184 -6.834 -15.699 1.00 96.75 147 ALA A CA 1
ATOM 1014 C C . ALA A 1 147 ? 8.296 -8.126 -16.510 1.00 96.75 147 ALA A C 1
ATOM 1016 O O . ALA A 1 147 ? 9.050 -8.233 -17.472 1.00 96.75 147 ALA A O 1
ATOM 1017 N N . SER A 1 148 ? 7.436 -9.086 -16.172 1.00 95.62 148 SER A N 1
ATOM 1018 C CA . SER A 1 148 ? 7.227 -10.319 -16.929 1.00 95.62 148 SER A CA 1
ATOM 1019 C C . SER A 1 148 ? 5.730 -10.581 -17.062 1.00 95.62 148 SER A C 1
ATOM 1021 O O . SER A 1 148 ? 5.037 -10.865 -16.083 1.00 95.62 148 SER A O 1
ATOM 1023 N N . GLY A 1 149 ? 5.195 -10.428 -18.276 1.00 93.88 149 GLY A N 1
ATOM 1024 C CA . GLY A 1 149 ? 3.753 -10.518 -18.508 1.00 93.88 149 GLY A CA 1
ATOM 1025 C C . GLY A 1 149 ? 2.989 -9.455 -17.712 1.00 93.88 149 GLY A C 1
ATOM 1026 O O . GLY A 1 149 ? 3.232 -8.259 -17.880 1.00 93.88 149 GLY A O 1
ATOM 1027 N N . ASN A 1 150 ? 2.062 -9.880 -16.856 1.00 95.19 150 ASN A N 1
ATOM 1028 C CA . ASN A 1 150 ? 1.301 -9.007 -15.960 1.00 95.19 150 ASN A CA 1
ATOM 1029 C C . ASN A 1 150 ? 1.953 -8.819 -14.578 1.00 95.19 150 ASN A C 1
ATOM 1031 O O . ASN A 1 150 ? 1.374 -8.153 -13.726 1.00 95.19 150 ASN A O 1
ATOM 1035 N N . LEU A 1 151 ? 3.123 -9.404 -14.334 1.00 97.06 151 LEU A N 1
ATOM 1036 C CA . LEU A 1 151 ? 3.842 -9.271 -13.073 1.00 97.06 151 LEU A CA 1
ATOM 1037 C C . LEU A 1 151 ? 4.882 -8.163 -13.186 1.00 97.06 151 LEU A C 1
ATOM 1039 O O . LEU A 1 151 ? 5.638 -8.120 -14.156 1.00 97.06 151 LEU A O 1
ATOM 1043 N N . VAL A 1 152 ? 4.937 -7.297 -12.182 1.00 98.19 152 VAL A N 1
ATOM 1044 C CA . VAL A 1 152 ? 5.940 -6.238 -12.051 1.00 98.19 152 VAL A CA 1
ATOM 1045 C C . VAL A 1 152 ? 6.703 -6.452 -10.755 1.00 98.19 152 VAL A C 1
ATOM 1047 O O . VAL A 1 152 ? 6.104 -6.645 -9.700 1.00 98.19 152 VAL A O 1
ATOM 1050 N N . VAL A 1 153 ? 8.026 -6.421 -10.831 1.00 98.38 153 VAL A N 1
ATOM 1051 C CA . VAL A 1 153 ? 8.926 -6.560 -9.689 1.00 98.38 153 VAL A CA 1
ATOM 1052 C C . VAL A 1 153 ? 9.588 -5.215 -9.443 1.00 98.38 153 VAL A C 1
ATOM 1054 O O . VAL A 1 153 ? 10.359 -4.735 -10.271 1.00 98.38 153 VAL A O 1
ATOM 1057 N N . LEU A 1 154 ? 9.286 -4.615 -8.296 1.00 98.25 154 LEU A N 1
ATOM 1058 C CA . LEU A 1 154 ? 9.915 -3.386 -7.825 1.00 98.25 154 LEU A CA 1
ATOM 1059 C C . LEU A 1 154 ? 10.986 -3.737 -6.794 1.00 98.25 154 LEU A C 1
ATOM 1061 O O . LEU A 1 154 ? 10.732 -4.538 -5.891 1.00 98.25 154 LEU A O 1
ATOM 1065 N N . ARG A 1 155 ? 12.167 -3.128 -6.900 1.00 97.50 155 ARG A N 1
ATOM 1066 C CA . ARG A 1 155 ? 13.236 -3.237 -5.897 1.00 97.50 155 ARG A CA 1
ATOM 1067 C C . ARG A 1 155 ? 13.319 -1.967 -5.074 1.00 97.50 155 ARG A C 1
ATOM 1069 O O . ARG A 1 155 ? 13.218 -0.871 -5.620 1.00 97.50 155 ARG A O 1
ATOM 1076 N N . THR A 1 156 ? 13.541 -2.128 -3.778 1.00 93.62 156 THR A N 1
ATOM 1077 C CA . THR A 1 156 ? 13.702 -1.040 -2.810 1.00 93.62 156 THR A CA 1
ATOM 1078 C C . THR A 1 156 ? 14.951 -1.270 -1.957 1.00 93.62 156 THR A C 1
ATOM 1080 O O . THR A 1 156 ? 15.508 -2.370 -1.975 1.00 93.62 156 THR A O 1
ATOM 1083 N N . PRO A 1 157 ? 15.406 -0.286 -1.161 1.00 90.38 157 PRO A N 1
ATOM 1084 C CA . PRO A 1 157 ? 16.331 -0.556 -0.066 1.00 90.38 157 PRO A CA 1
ATOM 1085 C C . PRO A 1 157 ? 15.756 -1.584 0.923 1.00 90.38 157 PRO A C 1
ATOM 1087 O O . PRO A 1 157 ? 14.539 -1.797 0.980 1.00 90.38 157 PRO A O 1
ATOM 1090 N N . ALA A 1 158 ? 16.637 -2.190 1.721 1.00 88.75 158 ALA A N 1
ATOM 1091 C CA . ALA A 1 158 ? 16.256 -3.152 2.753 1.00 88.75 158 ALA A CA 1
ATOM 1092 C C . ALA A 1 158 ? 15.226 -2.555 3.730 1.00 88.75 158 ALA A C 1
ATOM 1094 O O . ALA A 1 158 ? 15.369 -1.415 4.180 1.00 88.75 158 ALA A O 1
ATOM 1095 N N . GLY A 1 159 ? 14.188 -3.329 4.041 1.00 84.38 159 GLY A N 1
ATOM 1096 C CA . GLY A 1 159 ? 13.085 -2.945 4.926 1.00 84.38 159 GLY A CA 1
ATOM 1097 C C . GLY A 1 159 ? 12.075 -1.933 4.363 1.00 84.38 159 GLY A C 1
ATOM 1098 O O . GLY A 1 159 ? 11.131 -1.575 5.068 1.00 84.38 159 GLY A O 1
ATOM 1099 N N . ALA A 1 160 ? 12.230 -1.457 3.123 1.00 88.31 160 ALA A N 1
ATOM 1100 C CA . ALA A 1 160 ? 11.364 -0.418 2.554 1.00 88.31 160 ALA A CA 1
ATOM 1101 C C . ALA A 1 160 ? 10.186 -0.961 1.721 1.00 88.31 160 ALA A C 1
ATOM 1103 O O . ALA A 1 160 ? 9.240 -0.217 1.445 1.00 88.31 160 ALA A O 1
ATOM 1104 N N . ALA A 1 161 ? 10.198 -2.244 1.345 1.00 92.12 161 ALA A N 1
ATOM 1105 C CA . ALA A 1 161 ? 9.226 -2.801 0.403 1.00 92.12 161 ALA A CA 1
ATOM 1106 C C . ALA A 1 161 ? 7.781 -2.712 0.912 1.00 92.12 161 ALA A C 1
ATOM 1108 O O . ALA A 1 161 ? 6.887 -2.294 0.179 1.00 92.12 161 ALA A O 1
ATOM 1109 N N . GLN A 1 162 ? 7.553 -3.044 2.185 1.00 94.50 162 GLN A N 1
ATOM 1110 C CA . GLN A 1 162 ? 6.224 -2.977 2.808 1.00 94.50 162 GLN A CA 1
ATOM 1111 C C . GLN A 1 162 ? 5.652 -1.555 2.801 1.00 94.50 162 GLN A C 1
ATOM 1113 O O . GLN A 1 162 ? 4.456 -1.360 2.591 1.00 94.50 162 GLN A O 1
ATOM 1118 N N . PHE A 1 163 ? 6.508 -0.553 3.010 1.00 92.56 163 PHE A N 1
ATOM 1119 C CA . PHE A 1 163 ? 6.082 0.841 3.051 1.00 92.56 163 PHE A CA 1
ATOM 1120 C C . PHE A 1 163 ? 5.697 1.356 1.662 1.00 92.56 163 PHE A C 1
ATOM 1122 O O . PHE A 1 163 ? 4.644 1.976 1.505 1.00 92.56 163 PHE A O 1
ATOM 1129 N N . LEU A 1 164 ? 6.498 1.032 0.641 1.00 94.06 164 LEU A N 1
ATOM 1130 C CA . LEU A 1 164 ? 6.163 1.358 -0.744 1.00 94.06 164 LEU A CA 1
ATOM 1131 C C . LEU A 1 164 ? 4.882 0.637 -1.197 1.00 94.06 164 LEU A C 1
ATOM 1133 O O . LEU A 1 164 ? 4.009 1.267 -1.787 1.00 94.06 164 LEU A O 1
ATOM 1137 N N . ALA A 1 165 ? 4.729 -0.650 -0.877 1.00 95.50 165 ALA A N 1
ATOM 1138 C CA . ALA A 1 165 ? 3.537 -1.428 -1.220 1.00 95.50 165 ALA A CA 1
ATOM 1139 C C . ALA A 1 165 ? 2.259 -0.856 -0.596 1.00 95.50 165 ALA A C 1
ATOM 1141 O O . ALA A 1 165 ? 1.267 -0.676 -1.294 1.00 95.50 165 ALA A O 1
ATOM 1142 N N . SER A 1 166 ? 2.313 -0.458 0.679 1.00 92.31 166 SER A N 1
ATOM 1143 C CA . SER A 1 166 ? 1.203 0.227 1.349 1.00 92.31 166 SER A CA 1
ATOM 1144 C C . SER A 1 166 ? 0.789 1.508 0.613 1.00 92.31 166 SER A C 1
ATOM 1146 O O . SER A 1 166 ? -0.400 1.757 0.416 1.00 92.31 166 SER A O 1
ATOM 1148 N N . ALA A 1 167 ? 1.752 2.305 0.142 1.00 91.38 167 ALA A N 1
ATOM 1149 C CA . ALA A 1 167 ? 1.452 3.495 -0.648 1.00 91.38 167 ALA A CA 1
ATOM 1150 C C . ALA A 1 167 ? 0.836 3.168 -2.017 1.00 91.38 167 ALA A C 1
ATOM 1152 O O . ALA A 1 167 ? -0.056 3.889 -2.457 1.00 91.38 167 ALA A O 1
ATOM 1153 N N . ILE A 1 168 ? 1.272 2.086 -2.671 1.00 94.50 168 ILE A N 1
ATOM 1154 C CA . ILE A 1 168 ? 0.691 1.614 -3.936 1.00 94.50 168 ILE A CA 1
ATOM 1155 C C . ILE A 1 168 ? -0.754 1.156 -3.719 1.00 94.50 168 ILE A C 1
ATOM 1157 O O . ILE A 1 168 ? -1.634 1.594 -4.456 1.00 94.50 168 ILE A O 1
ATOM 1161 N N . ASP A 1 169 ? -1.017 0.349 -2.691 1.00 90.88 169 ASP A N 1
ATOM 1162 C CA . ASP A 1 169 ? -2.354 -0.171 -2.379 1.00 90.88 169 ASP A CA 1
ATOM 1163 C C . ASP A 1 169 ? -3.346 0.943 -2.007 1.00 90.88 169 ASP A C 1
ATOM 1165 O O . ASP A 1 169 ? -4.537 0.853 -2.306 1.00 90.88 169 ASP A O 1
ATOM 1169 N N . HIS A 1 170 ? -2.862 2.005 -1.355 1.00 85.56 170 HIS A N 1
ATOM 1170 C CA . HIS A 1 170 ? -3.666 3.184 -1.033 1.00 85.56 170 HIS A CA 1
ATOM 1171 C C . HIS A 1 170 ? -3.776 4.184 -2.184 1.00 85.56 170 HIS A C 1
ATOM 1173 O O . HIS A 1 170 ? -4.657 5.044 -2.158 1.00 85.56 170 HIS A O 1
ATOM 1179 N N . SER A 1 171 ? -2.907 4.097 -3.190 1.00 83.38 171 SER A N 1
ATOM 1180 C CA . SER A 1 171 ? -3.026 4.921 -4.384 1.00 83.38 171 SER A CA 1
ATOM 1181 C C . SER A 1 171 ? -4.189 4.439 -5.246 1.00 83.38 171 SER A C 1
ATOM 1183 O O . SER A 1 171 ? -4.441 3.246 -5.391 1.00 83.38 171 SER A O 1
ATOM 1185 N N . VAL A 1 172 ? -4.871 5.368 -5.908 1.00 78.94 172 VAL A N 1
ATOM 1186 C CA . VAL A 1 172 ? -5.868 5.032 -6.935 1.00 78.94 172 VAL A CA 1
ATOM 1187 C C . VAL A 1 172 ? -5.213 4.771 -8.299 1.00 78.94 172 VAL A C 1
ATOM 1189 O O . VAL A 1 172 ? -5.781 5.104 -9.336 1.00 78.94 172 VAL A O 1
ATOM 1192 N N . MET A 1 173 ? -3.996 4.206 -8.316 1.00 85.50 173 MET A N 1
ATOM 1193 C CA . MET A 1 173 ? -3.234 3.977 -9.544 1.00 85.50 173 MET A CA 1
ATOM 1194 C C . MET A 1 173 ? -3.986 3.017 -10.486 1.00 85.50 173 MET A C 1
ATOM 1196 O O . MET A 1 173 ? -4.202 1.848 -10.143 1.00 85.50 173 MET A O 1
ATOM 1200 N N . PRO A 1 174 ? -4.354 3.464 -11.701 1.00 85.38 174 PRO A N 1
ATOM 1201 C CA . PRO A 1 174 ? -5.021 2.606 -12.671 1.00 85.38 174 PRO A CA 1
ATOM 1202 C C . PRO A 1 174 ? -4.136 1.432 -13.096 1.00 85.38 174 PRO A C 1
ATOM 1204 O O . PRO A 1 174 ? -2.925 1.575 -13.259 1.00 85.38 174 PRO A O 1
ATOM 1207 N N . GLY A 1 175 ? -4.753 0.272 -13.319 1.00 89.12 175 GLY A N 1
ATOM 1208 C CA . GLY A 1 175 ? -4.062 -0.927 -13.799 1.00 89.12 175 GLY A CA 1
ATOM 1209 C C . GLY A 1 175 ? -3.424 -1.788 -12.706 1.00 89.12 175 GLY A C 1
ATOM 1210 O O . GLY A 1 175 ? -3.010 -2.902 -13.007 1.00 89.12 175 GLY A O 1
ATOM 1211 N N . VAL A 1 176 ? -3.398 -1.360 -11.440 1.00 93.69 176 VAL A N 1
ATOM 1212 C CA . VAL A 1 176 ? -2.942 -2.208 -10.324 1.00 93.69 176 VAL A CA 1
ATOM 1213 C C . VAL A 1 176 ? -4.081 -3.121 -9.852 1.00 93.69 176 VAL A C 1
ATOM 1215 O O . VAL A 1 176 ? -5.185 -2.679 -9.522 1.00 93.69 176 VAL A O 1
ATOM 1218 N N . MET A 1 177 ? -3.844 -4.432 -9.842 1.00 93.75 177 MET A N 1
ATOM 1219 C CA . MET A 1 177 ? -4.745 -5.425 -9.245 1.00 93.75 177 MET A CA 1
ATOM 1220 C C . MET A 1 177 ? -4.489 -5.575 -7.743 1.00 93.75 177 MET A C 1
ATOM 1222 O O . MET A 1 177 ? -5.442 -5.682 -6.979 1.00 93.75 177 MET A O 1
ATOM 1226 N N . GLY A 1 178 ? -3.219 -5.555 -7.340 1.00 92.44 178 GLY A N 1
ATOM 1227 C CA . GLY A 1 178 ? -2.783 -5.615 -5.947 1.00 92.44 178 GLY A CA 1
ATOM 1228 C C . GLY A 1 178 ? -1.275 -5.819 -5.835 1.00 92.44 178 GLY A C 1
ATOM 1229 O O . GLY A 1 178 ? -0.594 -6.017 -6.851 1.00 92.44 178 GLY A O 1
ATOM 1230 N N . THR A 1 179 ? -0.764 -5.780 -4.604 1.00 96.75 179 THR A N 1
ATOM 1231 C CA . THR A 1 179 ? 0.664 -5.942 -4.312 1.00 96.75 179 THR A CA 1
ATOM 1232 C C . THR A 1 179 ? 0.945 -7.021 -3.262 1.00 96.75 179 THR A C 1
ATOM 1234 O O . THR A 1 179 ? 0.090 -7.380 -2.453 1.00 96.75 179 THR A O 1
ATOM 1237 N N . ILE A 1 180 ? 2.160 -7.574 -3.296 1.00 97.44 180 ILE A N 1
ATOM 1238 C CA . ILE A 1 180 ? 2.730 -8.438 -2.258 1.00 97.44 180 ILE A CA 1
ATOM 1239 C C . ILE A 1 180 ? 4.149 -7.944 -1.989 1.00 97.44 180 ILE A C 1
ATOM 1241 O O . ILE A 1 180 ? 4.981 -7.926 -2.895 1.00 97.44 180 ILE A O 1
ATOM 1245 N N . ALA A 1 181 ? 4.443 -7.573 -0.746 1.00 95.50 181 ALA A N 1
ATOM 1246 C CA . ALA A 1 181 ? 5.764 -7.099 -0.352 1.00 95.50 181 ALA A CA 1
ATOM 1247 C C . ALA A 1 181 ? 6.549 -8.140 0.453 1.00 95.50 181 ALA A C 1
ATOM 1249 O O . ALA A 1 181 ? 6.005 -8.823 1.323 1.00 95.50 181 ALA A O 1
ATOM 1250 N N . GLY A 1 182 ? 7.848 -8.214 0.164 1.00 95.56 182 GLY A N 1
ATOM 1251 C CA . GLY A 1 182 ? 8.874 -8.833 0.998 1.00 95.56 182 GLY A CA 1
ATOM 1252 C C . GLY A 1 182 ? 9.584 -7.787 1.862 1.00 95.56 182 GLY A C 1
ATOM 1253 O O . GLY A 1 182 ? 8.929 -6.929 2.454 1.00 95.56 182 GLY A O 1
ATOM 1254 N N . ASP A 1 183 ? 10.917 -7.863 1.928 1.00 94.12 183 ASP A N 1
ATOM 1255 C CA . ASP A 1 183 ? 11.768 -6.901 2.651 1.00 94.12 183 ASP A CA 1
ATOM 1256 C C . ASP A 1 183 ? 12.280 -5.767 1.743 1.00 94.12 183 ASP A C 1
ATOM 1258 O O . ASP A 1 183 ? 12.108 -4.587 2.046 1.00 94.12 183 ASP A O 1
ATOM 1262 N N . ASP A 1 184 ? 12.841 -6.135 0.590 1.00 94.44 184 ASP A N 1
ATOM 1263 C CA . ASP A 1 184 ? 13.471 -5.236 -0.388 1.00 94.44 184 ASP A CA 1
ATOM 1264 C C . ASP A 1 184 ? 12.836 -5.339 -1.792 1.00 94.44 184 ASP A C 1
ATOM 1266 O O . ASP A 1 184 ? 13.370 -4.836 -2.785 1.00 94.44 184 ASP A O 1
ATOM 1270 N N . THR A 1 185 ? 11.724 -6.069 -1.891 1.00 96.38 185 THR A N 1
ATOM 1271 C CA . THR A 1 185 ? 11.080 -6.422 -3.155 1.00 96.38 185 THR A CA 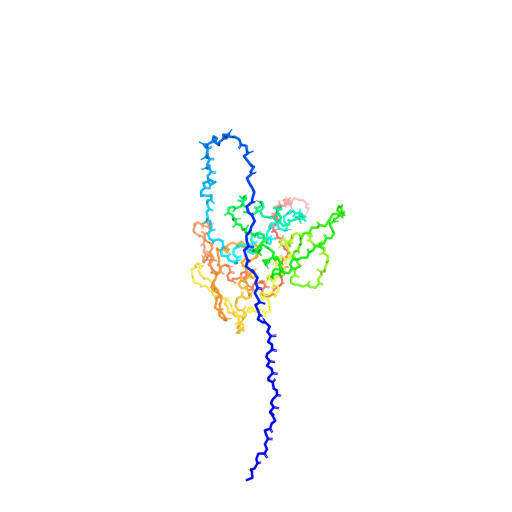1
ATOM 1272 C C . THR A 1 185 ? 9.561 -6.359 -3.024 1.00 96.38 185 THR A C 1
ATOM 1274 O O . THR A 1 185 ? 8.994 -6.916 -2.082 1.00 96.38 185 THR A O 1
ATOM 1277 N N . VAL A 1 186 ? 8.893 -5.723 -3.989 1.00 98.25 186 VAL A N 1
ATOM 1278 C CA . VAL A 1 186 ? 7.428 -5.702 -4.115 1.00 98.25 186 VAL A CA 1
ATOM 1279 C C . VAL A 1 186 ? 7.030 -6.342 -5.438 1.00 98.25 186 VAL A C 1
ATOM 1281 O O . VAL A 1 186 ? 7.482 -5.918 -6.500 1.00 98.25 186 VAL A O 1
ATOM 1284 N N . LEU A 1 187 ? 6.163 -7.349 -5.378 1.00 98.50 187 LEU A N 1
ATOM 1285 C CA . LEU A 1 187 ? 5.465 -7.882 -6.539 1.00 98.50 187 LEU A CA 1
ATOM 1286 C C . LEU A 1 187 ? 4.162 -7.105 -6.724 1.00 98.50 187 LEU A C 1
ATOM 1288 O O . LEU A 1 187 ? 3.314 -7.095 -5.835 1.00 98.50 187 LEU A O 1
ATOM 1292 N N . VAL A 1 188 ? 3.984 -6.492 -7.887 1.00 97.88 188 VAL A N 1
ATOM 1293 C CA . VAL A 1 188 ? 2.751 -5.810 -8.284 1.00 97.88 188 VAL A CA 1
ATOM 1294 C C . VAL A 1 188 ? 2.105 -6.601 -9.413 1.00 97.88 188 VA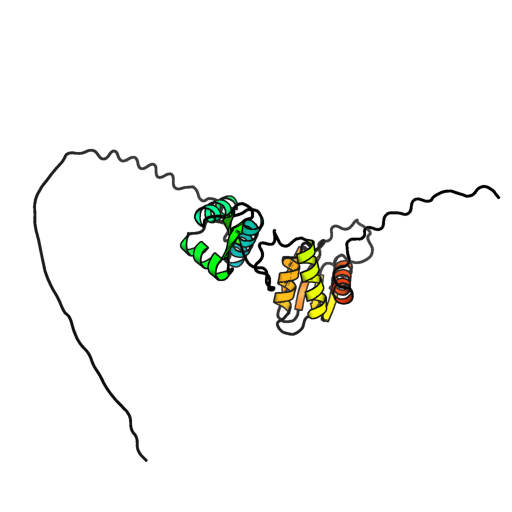L A C 1
ATOM 1296 O O . VAL A 1 188 ? 2.750 -6.942 -10.404 1.00 97.88 188 VAL A O 1
ATOM 1299 N N . ILE A 1 189 ? 0.820 -6.907 -9.264 1.00 96.88 189 ILE A N 1
ATOM 1300 C CA . ILE A 1 189 ? 0.042 -7.620 -10.276 1.00 96.88 189 ILE A CA 1
ATOM 1301 C C . ILE A 1 189 ? -0.720 -6.578 -11.089 1.00 96.88 189 ILE A C 1
ATOM 1303 O O . ILE A 1 189 ? -1.570 -5.866 -10.553 1.00 96.88 189 ILE A O 1
ATOM 1307 N N . ALA A 1 190 ? -0.426 -6.481 -12.382 1.00 95.12 190 ALA A N 1
ATOM 1308 C CA . ALA A 1 190 ? -1.147 -5.624 -13.309 1.00 95.12 190 ALA A CA 1
ATOM 1309 C C . ALA A 1 190 ? -2.461 -6.288 -13.753 1.00 95.12 190 ALA A C 1
ATOM 1311 O O . ALA A 1 190 ? -2.524 -7.497 -13.997 1.00 95.12 190 ALA A O 1
ATOM 1312 N N . ARG A 1 191 ? -3.517 -5.486 -13.896 1.00 92.50 191 ARG A N 1
ATOM 1313 C CA . ARG A 1 191 ? -4.722 -5.866 -14.639 1.00 92.50 191 ARG A CA 1
ATOM 1314 C C . ARG A 1 191 ? -4.420 -5.749 -16.128 1.00 92.50 191 ARG A C 1
ATOM 1316 O O . ARG A 1 191 ? -3.797 -4.779 -16.548 1.00 92.50 191 ARG A O 1
ATOM 1323 N N . ASP A 1 192 ? -4.872 -6.722 -16.910 1.00 84.62 192 ASP A N 1
ATOM 1324 C CA . ASP A 1 192 ? -4.813 -6.650 -18.370 1.00 84.62 192 ASP A CA 1
ATOM 1325 C C . ASP A 1 192 ? -6.224 -6.388 -18.905 1.00 84.62 192 ASP A C 1
ATOM 1327 O O . ASP A 1 192 ? -6.986 -7.307 -19.192 1.00 84.62 192 ASP A O 1
ATOM 1331 N N . ASP A 1 193 ? -6.597 -5.111 -18.940 1.00 82.19 193 ASP A N 1
ATOM 1332 C CA . ASP A 1 193 ? -7.858 -4.591 -19.486 1.00 82.19 193 ASP A CA 1
ATOM 1333 C C . ASP A 1 193 ? -7.667 -3.950 -20.872 1.00 82.19 193 ASP A C 1
ATOM 1335 O O . ASP A 1 193 ? -8.541 -3.249 -21.388 1.00 82.19 193 ASP A O 1
ATOM 1339 N N . ARG A 1 194 ? -6.507 -4.190 -21.492 1.00 82.25 194 ARG A N 1
ATOM 1340 C CA . ARG A 1 194 ? -6.121 -3.569 -22.757 1.00 82.25 194 ARG A CA 1
ATOM 1341 C C . ARG A 1 194 ? -6.813 -4.239 -23.949 1.00 82.25 194 ARG A C 1
ATOM 1343 O O . ARG A 1 194 ? -7.089 -5.440 -23.915 1.00 82.25 194 ARG A O 1
ATOM 1350 N N . PRO A 1 195 ? -7.030 -3.500 -25.052 1.00 79.31 195 PRO A N 1
ATOM 1351 C CA . PRO A 1 195 ? -7.574 -4.069 -26.279 1.00 79.31 195 PRO A CA 1
ATOM 1352 C C . PRO A 1 195 ? -6.692 -5.197 -26.826 1.00 79.31 195 PRO A C 1
ATOM 1354 O O . PRO A 1 195 ? -5.458 -5.085 -26.852 1.00 79.31 195 PRO A O 1
ATOM 1357 N N . ALA A 1 196 ? -7.337 -6.258 -27.318 1.00 73.94 196 ALA A N 1
ATOM 1358 C CA . ALA A 1 196 ? -6.666 -7.357 -28.000 1.00 73.94 196 ALA A CA 1
ATOM 1359 C C . ALA A 1 196 ? -5.795 -6.826 -29.155 1.00 73.94 196 ALA A C 1
ATOM 1361 O O . ALA A 1 196 ? -6.249 -6.016 -29.960 1.00 73.94 196 ALA A O 1
ATOM 1362 N N . GLY A 1 197 ? -4.538 -7.276 -29.220 1.00 72.94 197 GLY A N 1
ATOM 1363 C CA . GLY A 1 197 ? -3.563 -6.823 -30.221 1.00 72.94 197 GLY A CA 1
ATOM 1364 C C . GLY A 1 197 ? -2.682 -5.640 -29.797 1.00 72.94 197 GLY A C 1
ATOM 1365 O O . GLY A 1 197 ? -1.835 -5.221 -30.581 1.00 72.94 197 GLY A O 1
ATOM 1366 N N . THR A 1 198 ? -2.819 -5.120 -28.571 1.00 79.19 198 THR A N 1
ATOM 1367 C CA . THR A 1 198 ? -1.869 -4.132 -28.026 1.00 79.19 198 THR A CA 1
ATOM 1368 C C . THR A 1 198 ? -0.475 -4.746 -27.856 1.00 79.19 198 THR A C 1
ATOM 1370 O O . THR A 1 198 ? -0.309 -5.727 -27.131 1.00 79.19 198 THR A O 1
ATOM 1373 N N . THR A 1 199 ? 0.541 -4.141 -28.475 1.00 79.19 199 THR A N 1
ATOM 1374 C CA . THR A 1 199 ? 1.949 -4.549 -28.341 1.00 79.19 199 THR A CA 1
ATOM 1375 C C . THR A 1 199 ? 2.492 -4.251 -26.937 1.00 79.19 199 THR A C 1
ATOM 1377 O O . THR A 1 199 ? 2.224 -3.192 -26.371 1.00 79.19 199 THR A O 1
ATOM 1380 N N . GLY A 1 200 ? 3.284 -5.172 -26.377 1.00 83.25 200 GLY A N 1
ATOM 1381 C CA . GLY A 1 200 ? 3.828 -5.082 -25.014 1.00 83.25 200 GLY A CA 1
ATOM 1382 C C . GLY A 1 200 ? 2.906 -5.696 -23.954 1.00 83.25 200 GLY A C 1
ATOM 1383 O O . GLY A 1 200 ? 1.758 -6.046 -24.238 1.00 83.25 200 GLY A O 1
ATOM 1384 N N . SER A 1 201 ? 3.398 -5.852 -22.724 1.00 90.25 201 SER A N 1
ATOM 1385 C CA . SER A 1 201 ? 2.625 -6.449 -21.629 1.00 90.25 201 SER A CA 1
ATOM 1386 C C . SER A 1 201 ? 2.035 -5.384 -20.699 1.00 90.25 201 SER A C 1
ATOM 1388 O O . SER A 1 201 ? 2.565 -4.278 -20.577 1.00 90.25 201 SER A O 1
ATOM 1390 N N . ALA A 1 202 ? 0.935 -5.707 -20.011 1.00 91.44 202 ALA A N 1
ATOM 1391 C CA . ALA A 1 202 ? 0.369 -4.816 -18.993 1.00 91.44 202 ALA A CA 1
ATOM 1392 C C . ALA A 1 202 ? 1.409 -4.471 -17.911 1.00 91.44 202 ALA A C 1
ATOM 1394 O O . ALA A 1 202 ? 1.519 -3.319 -17.490 1.00 91.44 202 ALA A O 1
ATOM 1395 N N . GLY A 1 203 ? 2.236 -5.453 -17.533 1.00 94.25 203 GLY A N 1
ATOM 1396 C CA . GLY A 1 203 ? 3.337 -5.254 -16.600 1.00 94.25 203 GLY A CA 1
ATOM 1397 C C . GLY A 1 203 ? 4.392 -4.278 -17.120 1.00 94.25 203 GLY A C 1
ATOM 1398 O O . GLY A 1 203 ? 4.790 -3.393 -16.374 1.00 94.25 203 GLY A O 1
ATOM 1399 N N . SER A 1 204 ? 4.811 -4.358 -18.391 1.00 94.31 204 SER A N 1
ATOM 1400 C CA . SER A 1 204 ? 5.845 -3.451 -18.918 1.00 94.31 204 SER A CA 1
ATOM 1401 C C . SER A 1 204 ? 5.389 -1.991 -18.924 1.00 94.31 204 SER A C 1
ATOM 1403 O O . SER A 1 204 ? 6.171 -1.094 -18.619 1.00 94.31 204 SER A O 1
ATOM 1405 N N . VAL A 1 205 ? 4.108 -1.744 -19.218 1.00 92.75 205 VAL A N 1
ATOM 1406 C CA . VAL A 1 205 ? 3.522 -0.394 -19.154 1.00 92.75 205 VAL A CA 1
ATOM 1407 C C . VAL A 1 205 ? 3.481 0.115 -17.713 1.00 92.75 205 VAL A C 1
ATOM 1409 O O . VAL A 1 205 ? 3.819 1.268 -17.451 1.00 92.75 205 VAL A O 1
ATOM 1412 N N . LEU A 1 206 ? 3.078 -0.736 -16.770 1.00 94.50 206 LEU A N 1
ATOM 1413 C CA . LEU A 1 206 ? 2.991 -0.364 -15.362 1.00 94.50 206 LEU A CA 1
ATOM 1414 C C . LEU A 1 206 ? 4.380 -0.139 -14.736 1.00 94.50 206 LEU A C 1
ATOM 1416 O O . LEU A 1 206 ? 4.564 0.827 -14.001 1.00 94.50 206 LEU A O 1
ATOM 1420 N N . ALA A 1 207 ? 5.373 -0.961 -15.081 1.00 95.69 207 ALA A N 1
ATOM 1421 C CA . ALA A 1 207 ? 6.764 -0.767 -14.673 1.00 95.69 207 ALA A CA 1
ATOM 1422 C C . ALA A 1 207 ? 7.312 0.581 -15.167 1.00 95.69 207 ALA A C 1
ATOM 1424 O O . ALA A 1 207 ? 7.892 1.331 -14.384 1.00 95.69 207 ALA A O 1
ATOM 1425 N N . ALA A 1 208 ? 7.050 0.935 -16.431 1.00 93.75 208 ALA A N 1
ATOM 1426 C CA . ALA A 1 208 ? 7.432 2.234 -16.978 1.00 93.75 208 ALA A CA 1
ATOM 1427 C C . ALA A 1 208 ? 6.779 3.403 -16.220 1.00 93.75 208 ALA A C 1
ATOM 1429 O O . ALA A 1 208 ? 7.447 4.395 -15.946 1.00 93.75 208 ALA A O 1
ATOM 1430 N N . ARG A 1 209 ? 5.508 3.276 -15.810 1.00 93.62 209 ARG A N 1
ATOM 1431 C CA . ARG A 1 209 ? 4.834 4.295 -14.984 1.00 93.62 209 ARG A CA 1
ATOM 1432 C C . ARG A 1 209 ? 5.490 4.479 -13.616 1.00 93.62 209 ARG A C 1
ATOM 1434 O O . ARG A 1 209 ? 5.626 5.611 -13.168 1.00 93.62 209 ARG A O 1
ATOM 1441 N N . PHE A 1 210 ? 5.898 3.399 -12.947 1.00 95.56 210 PHE A N 1
ATOM 1442 C CA . PHE A 1 210 ? 6.613 3.509 -11.670 1.00 95.56 210 PHE A CA 1
ATOM 1443 C C . PHE A 1 210 ? 7.967 4.206 -11.823 1.00 95.56 210 PHE A C 1
ATOM 1445 O O . PHE A 1 210 ? 8.320 5.040 -10.990 1.00 95.56 210 PHE A O 1
ATOM 1452 N N . LEU A 1 211 ? 8.697 3.902 -12.898 1.00 93.56 211 LEU A N 1
ATOM 1453 C CA . LEU A 1 211 ? 9.956 4.579 -13.214 1.00 93.56 211 LEU A CA 1
ATOM 1454 C C . LEU A 1 211 ? 9.741 6.064 -13.523 1.00 93.56 211 LEU A C 1
ATOM 1456 O O . LEU A 1 211 ? 10.520 6.893 -13.058 1.00 93.56 211 LEU A O 1
ATOM 1460 N N . ASP A 1 212 ? 8.677 6.410 -14.249 1.00 93.56 212 ASP A N 1
ATOM 1461 C CA . ASP A 1 212 ? 8.325 7.802 -14.547 1.00 93.56 212 ASP A CA 1
ATOM 1462 C C . ASP A 1 212 ? 8.003 8.597 -13.271 1.00 93.56 212 ASP A C 1
ATOM 1464 O O . ASP A 1 212 ? 8.555 9.671 -13.043 1.00 93.56 212 ASP A O 1
ATOM 1468 N N . LEU A 1 213 ? 7.214 8.018 -12.360 1.00 91.56 213 LEU A N 1
ATOM 1469 C CA . LEU A 1 213 ? 6.945 8.616 -11.047 1.00 91.56 213 LEU A CA 1
ATOM 1470 C C . LEU A 1 213 ? 8.220 8.841 -10.229 1.00 91.56 213 LEU A C 1
ATOM 1472 O O . LEU A 1 213 ? 8.347 9.871 -9.567 1.00 91.56 213 LEU A O 1
ATOM 1476 N N . ALA A 1 214 ? 9.161 7.894 -10.284 1.00 89.12 214 ALA A N 1
ATOM 1477 C CA . ALA A 1 214 ? 10.439 8.010 -9.592 1.00 89.12 214 ALA A CA 1
ATOM 1478 C C . ALA A 1 214 ? 11.359 9.081 -10.198 1.00 89.12 214 ALA A C 1
ATOM 1480 O O . ALA A 1 214 ? 12.211 9.617 -9.493 1.00 89.12 214 ALA A O 1
ATOM 1481 N N . SER A 1 215 ? 11.190 9.405 -11.483 1.00 82.38 215 SER A N 1
ATOM 1482 C CA . SER A 1 215 ? 12.038 10.367 -12.195 1.00 82.38 215 SER A CA 1
ATOM 1483 C C . SER A 1 215 ? 11.450 11.779 -12.290 1.00 82.38 215 SER A C 1
ATOM 1485 O O . SER A 1 215 ? 12.230 12.729 -12.334 1.00 82.38 215 SER A O 1
ATOM 1487 N N . HIS A 1 216 ? 10.122 11.954 -12.256 1.00 62.84 216 HIS A N 1
ATOM 1488 C CA . HIS A 1 216 ? 9.492 13.254 -12.545 1.00 62.84 216 HIS A CA 1
ATOM 1489 C C . HIS A 1 216 ? 8.590 13.848 -11.447 1.00 62.84 216 HIS A C 1
ATOM 1491 O O . HIS A 1 216 ? 8.126 14.977 -11.605 1.00 62.84 216 HIS A O 1
ATOM 1497 N N . GLY A 1 217 ? 8.356 13.184 -10.307 1.00 54.97 217 GLY A N 1
ATOM 1498 C CA . GLY A 1 217 ? 7.324 13.653 -9.366 1.00 54.97 217 GLY A CA 1
ATOM 1499 C C . GLY A 1 217 ? 5.921 13.630 -10.012 1.00 54.97 217 GLY A C 1
ATOM 1500 O O . GLY A 1 217 ? 5.775 13.153 -11.137 1.00 54.97 217 GLY A O 1
ATOM 1501 N N . PRO A 1 218 ? 4.844 14.058 -9.324 1.00 47.00 218 PRO A N 1
ATOM 1502 C CA . PRO A 1 218 ? 3.494 13.918 -9.866 1.00 47.00 218 PRO A CA 1
ATOM 1503 C C . PRO A 1 218 ? 3.328 14.769 -11.133 1.00 47.00 218 PRO A C 1
ATOM 1505 O O . PRO A 1 218 ? 3.267 15.996 -11.071 1.00 47.00 218 PRO A O 1
ATOM 1508 N N . VAL A 1 219 ? 3.238 14.108 -12.288 1.00 46.09 219 VAL A N 1
ATOM 1509 C CA . VAL A 1 219 ? 2.861 14.746 -13.550 1.00 46.09 219 VAL A CA 1
ATOM 1510 C C . VAL A 1 219 ? 1.382 15.146 -13.479 1.00 46.09 219 VAL A C 1
ATOM 1512 O O . VAL A 1 219 ? 0.531 14.275 -13.270 1.00 46.09 219 VAL A O 1
ATOM 1515 N N . PRO A 1 220 ? 1.029 16.437 -13.643 1.00 37.94 220 PRO A N 1
ATOM 1516 C CA . PRO A 1 220 ? -0.368 16.831 -13.740 1.00 37.94 220 PRO A CA 1
ATOM 1517 C C . PRO A 1 220 ? -0.978 16.133 -14.955 1.00 37.94 220 PRO A C 1
ATOM 1519 O O . PRO A 1 220 ? -0.402 16.151 -16.047 1.00 37.94 220 PRO A O 1
ATOM 1522 N N . SER A 1 221 ? -2.134 15.498 -14.755 1.00 40.66 221 SER A N 1
ATOM 1523 C CA . SER A 1 221 ? -2.877 14.765 -15.779 1.00 40.66 221 SER A CA 1
ATOM 1524 C C . SER A 1 221 ? -3.248 15.688 -16.942 1.00 40.66 221 SER A C 1
ATOM 1526 O O . SER A 1 221 ? -4.322 16.285 -16.972 1.00 40.66 221 SER A O 1
ATOM 1528 N N . SER A 1 222 ? -2.344 15.808 -17.905 1.00 40.41 222 SER A N 1
ATOM 1529 C CA . SER A 1 222 ? -2.556 16.533 -19.147 1.00 40.41 222 SER A CA 1
ATOM 1530 C C . SER A 1 222 ? -2.955 15.495 -20.182 1.00 40.41 222 SER A C 1
ATOM 1532 O O . SER A 1 222 ? -2.108 14.819 -20.762 1.00 40.41 222 SER A O 1
ATOM 1534 N N . PHE A 1 223 ? -4.260 15.312 -20.374 1.00 38.06 223 PHE A N 1
ATOM 1535 C CA . PHE A 1 223 ? -4.746 14.650 -21.579 1.00 38.06 223 PHE A CA 1
ATOM 1536 C C . PHE A 1 223 ? -4.298 15.495 -22.781 1.00 38.06 223 PHE A C 1
ATOM 1538 O O . PHE A 1 223 ? -4.585 16.694 -22.794 1.00 38.06 223 PHE A O 1
ATOM 1545 N N . PRO A 1 224 ? -3.605 14.933 -23.785 1.00 40.69 224 PRO A N 1
ATOM 1546 C CA . PRO A 1 224 ? -3.357 15.667 -25.013 1.00 40.69 224 PRO A CA 1
ATOM 1547 C C . PRO A 1 224 ? -4.703 15.901 -25.701 1.00 40.69 224 PRO A C 1
ATOM 1549 O O . PRO A 1 224 ? -5.341 14.965 -26.186 1.00 40.69 224 PRO A O 1
ATOM 1552 N N . THR A 1 225 ? -5.153 17.154 -25.724 1.00 47.34 225 THR A N 1
ATOM 1553 C CA . THR A 1 225 ? -6.233 17.589 -26.609 1.00 47.34 225 THR A CA 1
ATOM 1554 C C . THR A 1 225 ? -5.795 17.278 -28.042 1.00 47.34 225 THR A C 1
ATOM 1556 O O . THR A 1 225 ? -4.721 17.736 -28.442 1.00 47.34 225 THR A O 1
ATOM 1559 N N . PRO A 1 226 ? -6.551 16.495 -28.831 1.00 44.38 226 PRO A N 1
ATOM 1560 C CA . PRO A 1 226 ? -6.196 16.282 -30.224 1.00 44.38 226 PRO A CA 1
ATOM 1561 C C . PRO A 1 226 ? -6.239 17.630 -30.949 1.00 44.38 226 PRO A C 1
ATOM 1563 O O . PRO A 1 226 ? -7.232 18.354 -30.882 1.00 44.38 226 PRO A O 1
ATOM 1566 N N . LEU A 1 227 ? -5.135 17.976 -31.612 1.00 48.44 227 LEU A N 1
ATOM 1567 C CA . LEU A 1 227 ? -5.058 19.125 -32.503 1.00 48.44 227 LEU A CA 1
ATOM 1568 C C . LEU A 1 227 ? -6.078 18.925 -33.629 1.00 48.44 227 LEU A C 1
ATOM 1570 O O . LEU A 1 227 ? -5.922 18.032 -34.463 1.00 48.44 227 LEU A O 1
ATOM 1574 N N . SER A 1 228 ? -7.122 19.751 -33.651 1.00 54.44 228 SER A N 1
ATOM 1575 C CA . SER A 1 228 ? -7.954 19.910 -34.841 1.00 54.44 228 SER A CA 1
ATOM 1576 C C . SER A 1 228 ? -7.090 20.480 -35.973 1.00 54.44 228 SER A C 1
ATOM 1578 O O . SER A 1 228 ? -6.359 21.445 -35.737 1.00 54.44 228 SER A O 1
ATOM 1580 N N . PRO A 1 229 ? -7.161 19.941 -37.201 1.00 51.06 229 PRO A N 1
ATOM 1581 C CA . PRO A 1 229 ? -6.508 20.554 -38.346 1.00 51.06 229 PRO A CA 1
ATOM 1582 C C . PRO A 1 229 ? -7.300 21.801 -38.754 1.00 51.06 229 PRO A C 1
ATOM 1584 O O . PRO A 1 229 ? -8.355 21.695 -39.382 1.00 51.06 229 PRO A O 1
ATOM 1587 N N . THR A 1 230 ? -6.812 22.992 -38.402 1.00 49.25 230 THR A N 1
ATOM 1588 C CA . THR A 1 230 ? -7.299 24.213 -39.050 1.00 49.25 230 THR A CA 1
ATOM 1589 C C . THR A 1 230 ? -6.753 24.219 -40.466 1.00 49.25 230 THR A C 1
ATOM 1591 O O . THR A 1 230 ? -5.554 24.345 -40.701 1.00 49.25 230 THR A O 1
ATOM 1594 N N . SER A 1 231 ? -7.674 24.002 -41.395 1.00 56.31 231 SER A N 1
ATOM 1595 C CA . SER A 1 231 ? -7.491 24.258 -42.812 1.00 56.31 231 SER A CA 1
ATOM 1596 C C . SER A 1 231 ? -7.251 25.753 -42.995 1.00 56.31 231 SER A C 1
ATOM 1598 O O . SER A 1 231 ? -8.126 26.533 -42.641 1.00 56.31 231 SER A O 1
ATOM 1600 N N . ASP A 1 232 ? -6.097 26.133 -43.530 1.00 47.44 232 ASP A N 1
ATOM 1601 C CA . ASP A 1 232 ? -5.949 27.387 -44.272 1.00 47.44 232 ASP A CA 1
ATOM 1602 C C . ASP A 1 232 ? -4.809 27.233 -45.280 1.00 47.44 232 ASP A C 1
ATOM 1604 O O . ASP A 1 232 ? -3.692 27.725 -45.141 1.00 47.44 232 ASP A O 1
ATOM 1608 N N . GLU A 1 233 ? -5.117 26.450 -46.310 1.00 55.16 233 GLU A N 1
ATOM 1609 C CA . GLU A 1 233 ? -4.508 26.595 -47.620 1.00 55.16 233 GLU A CA 1
ATOM 1610 C C . GLU A 1 233 ? -5.507 27.409 -48.451 1.00 55.16 233 GLU A C 1
ATOM 1612 O O . GLU A 1 233 ? -6.449 26.844 -49.014 1.00 55.16 233 GLU A O 1
ATOM 1617 N N . ARG A 1 234 ? -5.363 28.741 -48.436 1.00 52.06 234 ARG A N 1
ATOM 1618 C CA . ARG A 1 234 ? -5.804 29.666 -49.493 1.00 52.06 234 ARG A CA 1
ATOM 1619 C C . ARG A 1 234 ? -5.337 31.095 -49.207 1.00 52.06 234 ARG A C 1
ATOM 1621 O O . ARG A 1 234 ? -5.539 31.624 -48.124 1.00 52.06 234 ARG A O 1
ATOM 1628 N N . ASP A 1 235 ? -4.788 31.677 -50.266 1.00 51.16 235 ASP A N 1
ATOM 1629 C CA . ASP A 1 235 ? -4.625 33.104 -50.540 1.00 51.16 235 ASP A CA 1
ATOM 1630 C C . ASP A 1 235 ? -3.515 33.855 -49.781 1.00 51.16 235 ASP A C 1
ATOM 1632 O O . ASP A 1 235 ? -3.745 34.494 -48.755 1.00 51.16 235 ASP A O 1
ATOM 1636 N N . LEU A 1 236 ? -2.306 33.854 -50.365 1.00 44.53 236 LEU A N 1
ATOM 1637 C CA . LEU A 1 236 ? -1.744 34.995 -51.125 1.00 44.53 236 LEU A CA 1
ATOM 1638 C C . LEU A 1 236 ? -0.392 34.641 -51.768 1.00 44.53 236 LEU A C 1
ATOM 1640 O O . LEU A 1 236 ? 0.478 34.080 -51.068 1.00 44.53 236 LEU A O 1
#

Organism: NCBI:txid515326

pLDDT: mean 73.35, std 21.79, range [34.25, 98.5]

Radius of gyration: 30.84 Å; chains: 1; bounding box: 86×52×110 Å

Sequence (236 aa):
MSAPATRAGRASSGTAPGTAPGTSSGTPSGTPSGTASGTAPADAGRLPATKAARHALIATLLSRQPVHSQTELAGQLAEAGVSVTQATLSRDLVELRAVKIRTAGGALAYAIPAEGGDRSPQPAPDTEYLAARLARLCAELLVTADASGNLVVLRTPAGAAQFLASAIDHSVMPGVMGTIAGDDTVLVIARDDRPAGTTGSAGSVLAARFLDLASHGPVPSSFPTPLSPTSDERDL

Secondary structure (DSSP, 8-state):
---------------------------------------PPP--------HHHHHHHHHHHHHHS-B--HHHHHHHHHHTT----HHHHHHHHHHTT-EEEE-TTS-EEEEPPPSSS--S---S--HHHHHHHHHHHHHHH--EEEEETTEEEEE-STT-HHHHHHHHHHS--TTEEEEEE-SSEEEEEEP--SPTT-SS-HHHHHHHHHHHHHHHS-------------------

InterPro domains:
  IPR001669 Arginine repressor [MF_00173] (48-217)
  IPR001669 Arginine repressor [PR01467] (69-82)
  IPR001669 Arginine repressor [PR01467] (85-100)
  IPR001669 Arginine repressor [PR01467] (146-159)
  IPR001669 Arginine repressor [PR01467] (176-191)
  IPR001669 Arginine repressor [PTHR34471] (50-195)
  IPR020899 Arginine repressor, C-terminal [PF02863] (139-196)
  IPR020900 Arginine repressor, DNA-binding domain [PF01316] (50-117)
  IPR036251 Arginine repressor, C-terminal domain superfamily [SSF55252] (138-196)
  IPR036388 Winged helix-like DNA-binding domain superfamily [G3DSA:1.10.10.10] (36-118)
  IPR036390 Winged helix DNA-binding domain superfamily [SSF46785] (49-116)